Protein AF-A0A8C4UCU7-F1 (afdb_monomer_lite)

InterPro domains:
  IPR028160 Ribosome biogenesis protein Slx9-like [PF15341] (74-132)

Sequence (192 aa):
PPAVAVSLCHSHQAFSMRRGEPDWDLSSSGVFSGLKIDPDTLVKKLDLDSRSIISSRTGFILCLSSLLGLEEKPVLSKKEKMKLRKERWLQKIESVKLAKQKQKAEAKRKATPVVGDMQPLMEALPELCDLTTGGRGRKPPKRYVPFRDGLEEEVTRFHEVITNPRYRANPLMAISEHLSKRLRQEEEGKPL

Foldseek 3Di:
DDDDDDDDDDDDDDDDDDDDDDPPPPDPCPPCVPDDDDPVNVPPPPDPPPPDPPCPVCPVVVVVCVVPDDPPPPPDDPVVVVVVVVVVVVVVVVVVVVVVVVVVVVVVCVVPPDPDDCVVVVVPDDDPVCVVPDDDDDDDPPDDPPPPPCVVVVVVVVVVCVPDPVCVVPVVVVVVVVVVVVVVVVVVPDDD

Radius of gyration: 39.03 Å; chains: 1; bounding box: 65×98×106 Å

Secondary structure (DSSP, 8-state):
---------------------------SS-TTTT----GGGG-----TT---GGGGS-HHHHHHHHHTT--------HHHHHHHHHHHHHHHHHHHHHHHHHHHHHHHHHHS--TT--HHHHHTSPPHHHHHS-----PPPS----TTTTHHHHHHHHHHHHH-HHHHH-HHHHHHHHHHHHHHHHHHT---

Structure (mmCIF, N/CA/C/O backbone):
data_AF-A0A8C4UCU7-F1
#
_entry.id   AF-A0A8C4UCU7-F1
#
loop_
_atom_site.group_PDB
_atom_site.id
_atom_site.type_symbol
_atom_site.label_atom_id
_atom_site.label_alt_id
_atom_site.label_comp_id
_atom_site.label_asym_id
_atom_site.label_entity_id
_atom_site.label_seq_id
_atom_site.pdbx_PDB_ins_code
_atom_site.Cartn_x
_atom_site.Cartn_y
_atom_site.Cartn_z
_atom_site.occupancy
_atom_site.B_iso_or_equiv
_atom_site.auth_seq_id
_atom_site.auth_comp_id
_atom_site.auth_asym_id
_atom_site.auth_atom_id
_atom_site.pdbx_PDB_model_num
ATOM 1 N N . PRO A 1 1 ? -2.140 -62.921 -43.744 1.00 47.44 1 PRO A N 1
ATOM 2 C CA . PRO A 1 1 ? -1.966 -61.600 -43.089 1.00 47.44 1 PRO A CA 1
ATOM 3 C C . PRO A 1 1 ? -1.875 -60.476 -44.139 1.00 47.44 1 PRO A C 1
ATOM 5 O O . PRO A 1 1 ? -0.818 -60.296 -44.734 1.00 47.44 1 PRO A O 1
ATOM 8 N N . PRO A 1 2 ? -2.985 -59.782 -44.444 1.00 45.88 2 PRO A N 1
ATOM 9 C CA . PRO A 1 2 ? -2.978 -58.686 -45.406 1.00 45.88 2 PRO A CA 1
ATOM 10 C C . PRO A 1 2 ? -2.571 -57.359 -44.747 1.00 45.88 2 PRO A C 1
ATOM 12 O O . PRO A 1 2 ? -3.057 -57.001 -43.675 1.00 45.88 2 PRO A O 1
ATOM 15 N N . ALA A 1 3 ? -1.670 -56.640 -45.415 1.00 43.38 3 ALA A N 1
ATOM 16 C CA . ALA A 1 3 ? -1.269 -55.281 -45.085 1.00 43.38 3 ALA A CA 1
ATOM 17 C C . ALA A 1 3 ? -2.424 -54.311 -45.377 1.00 43.38 3 ALA A C 1
ATOM 19 O O . ALA A 1 3 ? -2.926 -54.255 -46.499 1.00 43.38 3 ALA A O 1
ATOM 20 N N . VAL A 1 4 ? -2.848 -53.554 -44.365 1.00 49.19 4 VAL A N 1
ATOM 21 C CA . VAL A 1 4 ? -3.899 -52.539 -44.491 1.00 49.19 4 VAL A CA 1
ATOM 22 C C . VAL A 1 4 ? -3.226 -51.192 -44.739 1.00 49.19 4 VAL A C 1
ATOM 24 O O . VAL A 1 4 ? -2.542 -50.655 -43.869 1.00 49.19 4 VAL A O 1
ATOM 27 N N . ALA A 1 5 ? -3.388 -50.669 -45.952 1.00 48.47 5 ALA A N 1
ATOM 28 C CA . ALA A 1 5 ? -2.962 -49.330 -46.332 1.00 48.47 5 ALA A CA 1
ATOM 29 C C . ALA A 1 5 ? -3.872 -48.285 -45.665 1.00 48.47 5 ALA A C 1
ATOM 31 O O . ALA A 1 5 ? -5.088 -48.307 -45.853 1.00 48.47 5 ALA A O 1
ATOM 32 N N . VAL A 1 6 ? -3.291 -47.360 -44.899 1.00 49.62 6 VAL A N 1
ATOM 33 C CA . VAL A 1 6 ? -4.013 -46.216 -44.327 1.00 49.62 6 VAL A CA 1
ATOM 34 C C . VAL A 1 6 ? -3.803 -45.011 -45.240 1.00 49.62 6 VAL A C 1
ATOM 36 O O . VAL A 1 6 ? -2.713 -44.451 -45.329 1.00 49.62 6 VAL A O 1
ATOM 39 N N . SER A 1 7 ? -4.871 -44.651 -45.948 1.00 48.91 7 SER A N 1
ATOM 40 C CA . SER A 1 7 ? -5.010 -43.432 -46.744 1.00 48.91 7 SER A CA 1
ATOM 41 C C . SER A 1 7 ? -5.096 -42.213 -45.820 1.00 48.91 7 SER A C 1
ATOM 43 O O . SER A 1 7 ? -5.992 -42.130 -44.980 1.00 48.91 7 SER A O 1
ATOM 45 N N . LEU A 1 8 ? -4.163 -41.269 -45.966 1.00 47.75 8 LEU A N 1
ATOM 46 C CA . LEU A 1 8 ? -4.124 -40.014 -45.216 1.00 47.75 8 LEU A CA 1
ATOM 47 C C . LEU A 1 8 ? -4.514 -38.849 -46.146 1.00 47.75 8 LEU A C 1
ATOM 49 O O . LEU A 1 8 ? -3.663 -38.204 -46.758 1.00 47.75 8 LEU A O 1
ATOM 53 N N . CYS A 1 9 ? -5.819 -38.592 -46.273 1.00 45.03 9 CYS A N 1
ATOM 54 C CA . CYS A 1 9 ? -6.358 -37.421 -46.970 1.00 45.03 9 CYS A CA 1
ATOM 55 C C . CYS A 1 9 ? -6.056 -36.134 -46.183 1.00 45.03 9 CYS A C 1
ATOM 57 O O . CYS A 1 9 ? -6.648 -35.887 -45.134 1.00 45.03 9 CYS A O 1
ATOM 59 N N . HIS A 1 10 ? -5.175 -35.284 -46.714 1.00 46.66 10 HIS A N 1
ATOM 60 C CA . HIS A 1 10 ? -4.989 -33.912 -46.239 1.00 46.66 10 HIS A CA 1
ATOM 61 C C . HIS A 1 10 ? -5.928 -32.973 -47.001 1.00 46.66 10 HIS A C 1
ATOM 63 O O . HIS A 1 10 ? -5.736 -32.693 -48.182 1.00 46.66 10 HIS A O 1
ATOM 69 N N . SER A 1 11 ? -6.954 -32.480 -46.310 1.00 48.09 11 SER A N 1
ATOM 70 C CA . SER A 1 11 ? -7.879 -31.470 -46.823 1.00 48.09 11 SER A CA 1
ATOM 71 C C . SER A 1 11 ? -7.225 -30.084 -46.753 1.00 48.09 11 SER A C 1
ATOM 73 O O . SER A 1 11 ? -7.199 -29.454 -45.699 1.00 48.09 11 SER A O 1
ATOM 75 N N . HIS A 1 12 ? -6.680 -29.602 -47.872 1.00 48.56 12 HIS A N 1
ATOM 76 C CA . HIS A 1 12 ? -6.249 -28.209 -48.027 1.00 48.56 12 HIS A CA 1
ATOM 77 C C . HIS A 1 12 ? -7.468 -27.325 -48.322 1.00 48.56 12 HIS A C 1
ATOM 79 O O . HIS A 1 12 ? -7.966 -27.287 -49.446 1.00 48.56 12 HIS A O 1
ATOM 85 N N . GLN A 1 13 ? -7.949 -26.592 -47.318 1.00 50.56 13 GLN A N 1
ATOM 86 C CA . GLN A 1 13 ? -8.929 -25.527 -47.522 1.00 50.56 13 GLN A CA 1
ATOM 87 C C . GLN A 1 13 ? -8.184 -24.233 -47.878 1.00 50.56 13 GLN A C 1
ATOM 89 O O . GLN A 1 13 ? -7.521 -23.625 -47.040 1.00 50.56 13 GLN A O 1
ATOM 94 N N . ALA A 1 14 ? -8.250 -23.842 -49.151 1.00 41.97 14 ALA A N 1
ATOM 95 C CA . ALA A 1 14 ? -7.665 -22.605 -49.652 1.00 41.97 14 ALA A CA 1
ATOM 96 C C . ALA A 1 14 ? -8.471 -21.394 -49.152 1.00 41.97 14 ALA A C 1
ATOM 98 O O . ALA A 1 14 ? -9.624 -21.198 -49.531 1.00 41.97 14 ALA A O 1
ATOM 99 N N . PHE A 1 15 ? -7.857 -20.572 -48.301 1.00 36.06 15 PHE A N 1
ATOM 100 C CA . PHE A 1 15 ? -8.408 -19.295 -47.853 1.00 36.06 15 PHE A CA 1
ATOM 101 C C . PHE A 1 15 ? -8.015 -18.204 -48.860 1.00 36.06 15 PHE A C 1
ATOM 103 O O . PHE A 1 15 ? -6.900 -17.685 -48.845 1.00 36.06 15 PHE A O 1
ATOM 110 N N . SER A 1 16 ? -8.914 -17.880 -49.789 1.00 42.38 16 SER A N 1
ATOM 111 C CA . SER A 1 16 ? -8.716 -16.816 -50.776 1.00 42.38 16 SER A CA 1
ATOM 112 C C . SER A 1 16 ? -8.899 -15.435 -50.132 1.00 42.38 16 SER A C 1
ATOM 114 O O . SER A 1 16 ? -10.009 -14.905 -50.066 1.00 42.38 16 SER A O 1
ATOM 116 N N . MET A 1 17 ? -7.804 -14.829 -49.673 1.00 35.22 17 MET A N 1
ATOM 117 C CA . MET A 1 17 ? -7.754 -13.410 -49.312 1.00 35.22 17 MET A CA 1
ATOM 118 C C . MET A 1 17 ? -7.677 -12.562 -50.587 1.00 35.22 17 MET A C 1
ATOM 120 O O . MET A 1 17 ? -6.630 -12.471 -51.227 1.00 35.22 17 MET A O 1
ATOM 124 N N . ARG A 1 18 ? -8.790 -11.912 -50.948 1.00 42.97 18 ARG A N 1
ATOM 125 C CA . ARG A 1 18 ? -8.769 -10.756 -51.852 1.00 42.97 18 ARG A CA 1
ATOM 126 C C . ARG A 1 18 ? -7.939 -9.654 -51.187 1.00 42.97 18 ARG A C 1
ATOM 128 O O . ARG A 1 18 ? -8.399 -9.025 -50.238 1.00 42.97 18 ARG A O 1
ATOM 135 N N . ARG A 1 19 ? -6.710 -9.446 -51.664 1.00 44.34 19 ARG A N 1
ATOM 136 C CA . ARG A 1 19 ? -5.927 -8.243 -51.365 1.00 44.34 19 ARG A CA 1
ATOM 137 C C . ARG A 1 19 ? -6.590 -7.066 -52.075 1.00 44.34 19 ARG A C 1
ATOM 139 O O . ARG A 1 19 ? -6.619 -7.041 -53.300 1.00 44.34 19 ARG A O 1
ATOM 146 N N . GLY A 1 20 ? -7.149 -6.137 -51.305 1.00 45.22 20 GLY A N 1
ATOM 147 C CA . GLY A 1 20 ? -7.454 -4.800 -51.798 1.00 45.22 20 GLY A CA 1
ATOM 148 C C . GLY A 1 20 ? -6.140 -4.077 -52.079 1.00 45.22 20 GLY A C 1
ATOM 149 O O . GLY A 1 20 ? -5.331 -3.903 -51.169 1.00 45.22 20 GLY A O 1
ATOM 150 N N . GLU A 1 21 ? -5.926 -3.748 -53.346 1.00 45.84 21 GLU A N 1
ATOM 151 C CA . GLU A 1 21 ? -4.896 -2.834 -53.845 1.00 45.84 21 GLU A CA 1
ATOM 152 C C . GLU A 1 21 ? -5.158 -1.426 -53.281 1.00 45.84 21 GLU A C 1
ATOM 154 O O . GLU A 1 21 ? -6.270 -0.915 -53.446 1.00 45.84 21 GLU A O 1
ATOM 159 N N . PRO A 1 22 ? -4.197 -0.792 -52.590 1.00 52.84 22 PRO A N 1
ATOM 160 C CA . PRO A 1 22 ? -4.245 0.634 -52.333 1.00 52.84 22 PRO A CA 1
ATOM 161 C C . PRO A 1 22 ? -3.776 1.350 -53.599 1.00 52.84 22 PRO A C 1
ATOM 163 O O . PRO A 1 22 ? -2.586 1.337 -53.901 1.00 52.84 22 PRO A O 1
ATOM 166 N N . ASP A 1 23 ? -4.706 1.979 -54.312 1.00 45.97 23 ASP A N 1
ATOM 167 C CA . ASP A 1 23 ? -4.376 2.935 -55.365 1.00 45.97 23 ASP A CA 1
ATOM 168 C C . ASP A 1 23 ? -3.541 4.074 -54.752 1.00 45.97 23 ASP A C 1
ATOM 170 O O . ASP A 1 23 ? -4.008 4.837 -53.900 1.00 45.97 23 ASP A O 1
ATOM 174 N N . TRP A 1 24 ? -2.262 4.109 -55.120 1.00 60.44 24 TRP A N 1
ATOM 175 C CA . TRP A 1 24 ? -1.311 5.155 -54.773 1.00 60.44 24 TRP A CA 1
ATOM 176 C C . TRP A 1 24 ? -1.042 6.061 -55.971 1.00 60.44 24 TRP A C 1
ATOM 178 O O . TRP A 1 24 ? 0.044 6.628 -56.028 1.00 60.44 24 TRP A O 1
ATOM 188 N N . ASP A 1 25 ? -2.008 6.301 -56.866 1.00 55.50 25 ASP A N 1
ATOM 189 C CA . ASP A 1 25 ? -1.949 7.408 -57.837 1.00 55.50 25 ASP A CA 1
ATOM 190 C C . ASP A 1 25 ? -2.053 8.787 -57.134 1.00 55.50 25 ASP A C 1
ATOM 192 O O . ASP A 1 25 ? -2.840 9.677 -57.453 1.00 55.50 25 ASP A O 1
ATOM 196 N N . LEU A 1 26 ? -1.182 8.998 -56.147 1.00 52.38 26 LEU A N 1
ATOM 197 C CA . LEU A 1 26 ? -0.622 10.275 -55.761 1.00 52.38 26 LEU A CA 1
ATOM 198 C C . LEU A 1 26 ? 0.178 10.787 -56.958 1.00 52.38 26 LEU A C 1
ATOM 200 O O . LEU A 1 26 ? 1.355 10.469 -57.103 1.00 52.38 26 LEU A O 1
ATOM 204 N N . SER A 1 27 ? -0.492 11.575 -57.798 1.00 54.91 27 SER A N 1
ATOM 205 C CA . SER A 1 27 ? 0.073 12.633 -58.640 1.00 54.91 27 SER A CA 1
ATOM 206 C C . SER A 1 27 ? 1.531 12.403 -59.056 1.00 54.91 27 SER A C 1
ATOM 208 O O . SER A 1 27 ? 2.463 12.785 -58.348 1.00 54.91 27 SER A O 1
ATOM 210 N N . SER A 1 28 ? 1.732 11.832 -60.245 1.00 62.62 28 SER A N 1
ATOM 211 C CA . SER A 1 28 ? 3.045 11.487 -60.816 1.00 62.62 28 SER A CA 1
ATOM 212 C C . SER A 1 28 ? 4.020 12.664 -61.011 1.00 62.62 28 SER A C 1
ATOM 214 O O . SER A 1 28 ? 5.176 12.457 -61.378 1.00 62.62 28 SER A O 1
ATOM 216 N N . SER A 1 29 ? 3.619 13.903 -60.715 1.00 64.12 29 SER A N 1
ATOM 217 C CA . SER A 1 29 ? 4.554 15.001 -60.481 1.00 64.12 29 SER A CA 1
ATOM 218 C C . SER A 1 29 ? 5.050 14.938 -59.035 1.00 64.12 29 SER A C 1
ATOM 220 O O . SER A 1 29 ? 4.388 15.427 -58.116 1.00 64.12 29 SER A O 1
ATOM 222 N N . GLY A 1 30 ? 6.212 14.311 -58.831 1.00 68.31 30 GLY A N 1
ATOM 223 C CA . GLY A 1 30 ? 6.835 14.195 -57.514 1.00 68.31 30 GLY A CA 1
ATOM 224 C C . GLY A 1 30 ? 6.850 15.540 -56.782 1.00 68.31 30 GLY A C 1
ATOM 225 O O . GLY A 1 30 ? 7.260 16.547 -57.344 1.00 68.31 30 GLY A O 1
ATOM 226 N N . VAL A 1 31 ? 6.424 15.545 -55.517 1.00 79.00 31 VAL A N 1
ATOM 227 C CA . VAL A 1 31 ? 6.206 16.737 -54.663 1.00 79.00 31 VAL A CA 1
ATOM 228 C C . VAL A 1 31 ? 7.392 17.722 -54.642 1.00 79.00 31 VAL A C 1
ATOM 230 O O . VAL A 1 31 ? 7.224 18.901 -54.344 1.00 79.00 31 VAL A O 1
ATOM 233 N N . PHE A 1 32 ? 8.592 17.259 -54.999 1.00 71.56 32 PHE A N 1
ATOM 234 C CA . PHE A 1 32 ? 9.828 18.040 -55.011 1.00 71.56 32 PHE A CA 1
ATOM 235 C C . PHE A 1 32 ? 10.369 18.370 -56.411 1.00 71.56 32 PHE A C 1
ATOM 237 O O . PHE A 1 32 ? 11.443 18.955 -56.512 1.00 71.56 32 PHE A O 1
ATOM 244 N N . SER A 1 33 ? 9.662 18.040 -57.497 1.00 72.62 33 SER A N 1
ATOM 245 C CA . SER A 1 33 ? 10.167 18.189 -58.874 1.00 72.62 33 SER A CA 1
ATOM 246 C C . SER A 1 33 ? 10.427 19.642 -59.296 1.00 72.62 33 SER A C 1
ATOM 248 O O . SER A 1 33 ? 11.120 19.875 -60.282 1.00 72.62 33 SER A O 1
ATOM 250 N N . GLY A 1 34 ? 9.896 20.620 -58.554 1.00 73.25 34 GLY A N 1
ATOM 251 C CA . GLY A 1 34 ? 10.155 22.050 -58.749 1.00 73.25 34 GLY A CA 1
ATOM 252 C C . GLY A 1 34 ? 11.210 22.652 -57.814 1.00 73.25 34 GLY A C 1
ATOM 253 O O . GLY A 1 34 ? 11.560 23.820 -57.979 1.00 73.25 34 GLY A O 1
ATOM 254 N N . LEU A 1 35 ? 11.723 21.901 -56.833 1.00 81.12 35 LEU A N 1
ATOM 255 C CA . LEU A 1 35 ? 12.701 22.426 -55.882 1.00 81.12 35 LEU A CA 1
ATOM 256 C C . LEU A 1 35 ? 14.123 22.242 -56.419 1.00 81.12 35 LEU A C 1
ATOM 258 O O . LEU A 1 35 ? 14.705 21.163 -56.340 1.00 81.12 35 LEU A O 1
ATOM 262 N N . LYS A 1 36 ? 14.708 23.332 -56.923 1.00 82.75 36 LYS A N 1
ATOM 263 C CA . LYS A 1 36 ? 16.151 23.426 -57.165 1.00 82.75 36 LYS A CA 1
ATOM 264 C C . LYS A 1 36 ? 16.849 23.707 -55.838 1.00 82.75 36 LYS A C 1
ATOM 266 O O . LYS A 1 36 ? 16.802 24.827 -55.340 1.00 82.75 36 LYS A O 1
ATOM 271 N N . ILE A 1 37 ? 17.432 22.670 -55.247 1.00 80.69 37 ILE A N 1
ATOM 272 C CA . ILE A 1 37 ? 18.238 22.788 -54.032 1.00 80.69 37 ILE A CA 1
ATOM 273 C C . ILE A 1 37 ? 19.702 22.795 -54.459 1.00 80.69 37 ILE A C 1
ATOM 275 O O . ILE A 1 37 ? 20.195 21.794 -54.979 1.00 80.69 37 ILE A O 1
ATOM 279 N N . ASP A 1 38 ? 20.386 23.917 -54.246 1.00 82.81 38 ASP A N 1
ATOM 280 C CA . ASP A 1 38 ? 21.803 24.036 -54.576 1.00 82.81 38 ASP A CA 1
ATOM 281 C C . ASP A 1 38 ? 22.650 23.197 -53.605 1.00 82.81 38 ASP A C 1
ATOM 283 O O . ASP A 1 38 ? 22.456 23.288 -52.383 1.00 82.81 38 ASP A O 1
ATOM 287 N N . PRO A 1 39 ? 23.609 22.395 -54.104 1.00 79.88 39 PRO A N 1
ATOM 288 C CA . PRO A 1 39 ? 24.367 21.452 -53.283 1.00 79.88 39 PRO A CA 1
ATOM 289 C C . PRO A 1 39 ? 25.185 22.136 -52.180 1.00 79.88 39 PRO A C 1
ATOM 291 O O . PRO A 1 39 ? 25.362 21.569 -51.102 1.00 79.88 39 PRO A O 1
ATOM 294 N N . ASP A 1 40 ? 25.599 23.384 -52.398 1.00 77.00 40 ASP A N 1
ATOM 295 C CA . ASP A 1 40 ? 26.371 24.166 -51.431 1.00 77.00 40 ASP A CA 1
ATOM 296 C C . ASP A 1 40 ? 25.528 24.602 -50.219 1.00 77.00 40 ASP A C 1
ATOM 298 O O . ASP A 1 40 ? 26.051 24.762 -49.116 1.00 77.00 40 ASP A O 1
ATOM 302 N N . THR A 1 41 ? 24.202 24.712 -50.377 1.00 72.69 41 THR A N 1
ATOM 303 C CA . THR A 1 41 ? 23.273 25.064 -49.283 1.00 72.69 41 THR A CA 1
ATOM 304 C C . THR A 1 41 ? 22.949 23.884 -48.363 1.00 72.69 41 THR A C 1
ATOM 306 O O . THR A 1 41 ? 22.491 24.077 -47.234 1.00 72.69 41 THR A O 1
ATOM 309 N N . LEU A 1 42 ? 23.227 22.653 -48.810 1.00 75.31 42 LEU A N 1
ATOM 310 C CA . LEU A 1 42 ? 23.039 21.430 -48.022 1.00 75.31 42 LEU A CA 1
ATOM 311 C C . LEU A 1 42 ? 24.139 21.239 -46.973 1.00 75.31 42 LEU A C 1
ATOM 313 O O . LEU A 1 42 ? 23.953 20.497 -46.004 1.00 75.31 42 LEU A O 1
ATOM 317 N N . VAL A 1 43 ? 25.281 21.913 -47.131 1.00 78.75 43 VAL A N 1
ATOM 318 C CA . VAL A 1 43 ? 26.408 21.814 -46.201 1.00 78.75 43 VAL A CA 1
ATOM 319 C C . VAL A 1 43 ? 26.172 22.738 -45.007 1.00 78.75 43 VAL A C 1
ATOM 321 O O . VAL A 1 43 ? 26.809 23.773 -44.825 1.00 78.75 43 VAL A O 1
ATOM 324 N N . LYS A 1 44 ? 25.240 22.343 -44.138 1.00 73.88 44 LYS A N 1
ATOM 325 C CA . LYS A 1 44 ? 25.038 22.997 -42.846 1.00 73.88 44 LYS A CA 1
ATOM 326 C C . LYS A 1 44 ? 26.067 22.464 -41.852 1.00 73.88 44 LYS A C 1
ATOM 328 O O . LYS A 1 44 ? 25.862 21.419 -41.234 1.00 73.88 44 LYS A O 1
ATOM 333 N N . LYS A 1 45 ? 27.189 23.176 -41.696 1.00 73.06 45 LYS A N 1
ATOM 334 C CA . LYS A 1 45 ? 28.111 22.937 -40.577 1.00 73.06 45 LYS A CA 1
ATOM 335 C C . LYS A 1 45 ? 27.380 23.315 -39.289 1.00 73.06 45 LYS A C 1
ATOM 337 O O . LYS A 1 45 ? 27.147 24.487 -39.015 1.00 73.06 45 LYS A O 1
ATOM 342 N N . LEU A 1 46 ? 26.927 22.307 -38.551 1.00 61.75 46 LEU A N 1
ATOM 343 C CA . 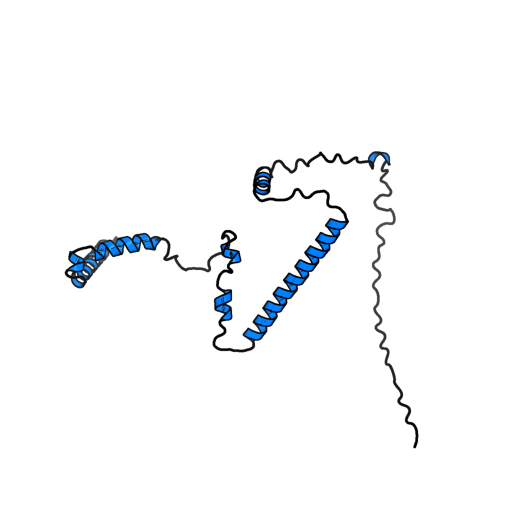LEU A 1 46 ? 26.383 22.488 -37.212 1.00 61.75 46 LEU A CA 1
ATOM 344 C C . LEU A 1 46 ? 27.547 22.826 -36.283 1.00 61.75 46 LEU A C 1
ATOM 346 O O . LEU A 1 46 ? 28.298 21.931 -35.898 1.00 61.75 46 LEU A O 1
ATOM 350 N N . ASP A 1 47 ? 27.692 24.102 -35.935 1.00 62.50 47 ASP A N 1
ATOM 351 C CA . ASP A 1 47 ? 28.544 24.475 -34.813 1.00 62.50 47 ASP A CA 1
ATOM 352 C C . ASP A 1 47 ? 27.940 23.893 -33.538 1.00 62.50 47 ASP A C 1
ATOM 354 O O . ASP A 1 47 ? 26.801 24.188 -33.160 1.00 62.50 47 ASP A O 1
ATOM 358 N N . LEU A 1 48 ? 28.729 23.038 -32.888 1.00 58.72 48 LEU A N 1
ATOM 359 C CA . LEU A 1 48 ? 28.384 22.311 -31.666 1.00 58.72 48 LEU A CA 1
ATOM 360 C C . LEU A 1 48 ? 28.026 23.234 -30.488 1.00 58.72 48 LEU A C 1
ATOM 362 O O . LEU A 1 48 ? 27.509 22.740 -29.489 1.00 58.72 48 LEU A O 1
ATOM 366 N N . ASP A 1 49 ? 28.249 24.546 -30.612 1.00 51.09 49 ASP A N 1
ATOM 367 C CA . ASP A 1 49 ? 28.091 25.512 -29.524 1.00 51.09 49 ASP A CA 1
ATOM 368 C C . ASP A 1 49 ? 26.944 26.521 -29.706 1.00 51.09 49 ASP A C 1
ATOM 370 O O . ASP A 1 49 ? 26.705 27.373 -28.853 1.00 51.09 49 ASP A O 1
ATOM 374 N N . SER A 1 50 ? 26.127 26.385 -30.757 1.00 56.09 50 SER A N 1
ATOM 375 C CA . SER A 1 50 ? 24.832 27.083 -30.813 1.00 56.09 50 SER A CA 1
ATOM 376 C C . SER A 1 50 ? 23.814 26.370 -29.917 1.00 56.09 50 SER A C 1
ATOM 378 O O . SER A 1 50 ? 22.821 25.802 -30.379 1.00 56.09 50 SER A O 1
ATOM 380 N N . ARG A 1 51 ? 24.084 26.368 -28.606 1.00 54.44 51 ARG A N 1
ATOM 381 C CA . ARG A 1 51 ? 23.132 25.990 -27.560 1.00 54.44 51 ARG A CA 1
ATOM 382 C C . ARG A 1 51 ? 21.851 26.780 -27.791 1.00 54.44 51 ARG A C 1
ATOM 384 O O . ARG A 1 51 ? 21.813 28.000 -27.667 1.00 54.44 51 ARG A O 1
ATOM 391 N N . SER A 1 52 ? 20.807 26.061 -28.184 1.00 52.47 52 SER A N 1
ATOM 392 C CA . SER A 1 52 ? 19.514 26.620 -28.544 1.00 52.47 52 SER A CA 1
ATOM 393 C C . SER A 1 52 ? 19.027 27.632 -27.503 1.00 52.47 52 SER A C 1
ATOM 395 O O . SER A 1 52 ? 18.974 27.326 -26.309 1.00 52.47 52 SER A O 1
ATOM 397 N N . ILE A 1 53 ? 18.555 28.780 -27.984 1.00 53.28 53 ILE A N 1
ATOM 398 C CA . ILE A 1 53 ? 17.903 29.888 -27.258 1.00 53.28 53 ILE A CA 1
ATOM 399 C C . ILE A 1 53 ? 16.600 29.452 -26.528 1.00 53.28 53 ILE A C 1
ATOM 401 O O . ILE A 1 53 ? 15.858 30.254 -25.980 1.00 53.28 53 ILE A O 1
ATOM 405 N N . ILE A 1 54 ? 16.330 28.149 -26.426 1.00 46.19 54 ILE A N 1
ATOM 406 C CA . ILE A 1 54 ? 15.250 27.566 -25.618 1.00 46.19 54 ILE A CA 1
ATOM 407 C C . ILE A 1 54 ? 15.611 27.589 -24.108 1.00 46.19 54 ILE A C 1
ATOM 409 O O . ILE A 1 54 ? 14.757 27.357 -23.256 1.00 46.19 54 ILE A O 1
ATOM 413 N N . SER A 1 55 ? 16.860 27.923 -23.746 1.00 51.56 55 SER A N 1
ATOM 414 C CA . SER A 1 55 ? 17.381 27.857 -22.367 1.00 51.56 55 SER A CA 1
ATOM 415 C C . SER A 1 55 ? 16.992 29.014 -21.428 1.00 51.56 55 SER A C 1
ATOM 417 O O . SER A 1 55 ? 17.297 28.948 -20.236 1.00 51.56 55 SER A O 1
ATOM 419 N N . SER A 1 56 ? 16.329 30.074 -21.892 1.00 49.16 56 SER A N 1
ATOM 420 C CA . SER A 1 56 ? 16.023 31.236 -21.036 1.00 49.16 56 SER A CA 1
ATOM 421 C C . SER A 1 56 ? 14.810 31.036 -20.117 1.00 49.16 56 SER A C 1
ATOM 423 O O . SER A 1 56 ? 14.698 31.724 -19.107 1.00 49.16 56 SER A O 1
ATOM 425 N N . ARG A 1 57 ? 13.940 30.046 -20.379 1.00 49.22 57 ARG A N 1
ATOM 426 C CA . ARG A 1 57 ? 12.814 29.693 -19.483 1.00 49.22 57 ARG A CA 1
ATOM 427 C C . ARG A 1 57 ? 13.111 28.508 -18.547 1.00 49.22 57 ARG A C 1
ATOM 429 O O . ARG A 1 57 ? 12.305 28.183 -17.682 1.00 49.22 57 ARG A O 1
ATOM 436 N N . THR A 1 58 ? 14.282 27.888 -18.685 1.00 51.06 58 THR A N 1
ATOM 437 C CA . THR A 1 58 ? 14.740 26.706 -17.927 1.00 51.06 58 THR A CA 1
ATOM 438 C C . THR A 1 58 ? 15.954 26.980 -17.038 1.00 51.06 58 THR A C 1
ATOM 440 O O . THR A 1 58 ? 16.484 26.046 -16.443 1.00 51.06 58 THR A O 1
ATOM 443 N N . GLY A 1 59 ? 16.366 28.241 -16.863 1.00 50.34 59 GLY A N 1
ATOM 444 C CA . GLY A 1 59 ? 17.460 28.601 -15.946 1.00 50.34 59 GLY A CA 1
ATOM 445 C C . GLY A 1 59 ? 17.230 28.126 -14.503 1.00 50.34 59 GLY A C 1
ATOM 446 O O . GLY A 1 59 ? 18.164 27.693 -13.837 1.00 50.34 59 GLY A O 1
ATOM 447 N N . PHE A 1 60 ? 15.973 28.089 -14.048 1.00 50.91 60 PHE A N 1
ATOM 448 C CA . PHE A 1 60 ? 15.622 27.580 -12.716 1.00 50.91 60 PHE A CA 1
ATOM 449 C C . PHE A 1 60 ? 15.682 26.042 -12.612 1.00 50.91 60 PHE A C 1
ATOM 451 O O . PHE A 1 60 ? 15.941 25.499 -11.543 1.00 50.91 60 PHE A O 1
ATOM 458 N N . ILE A 1 61 ? 15.494 25.322 -13.724 1.00 54.06 61 ILE A N 1
ATOM 459 C CA . ILE A 1 61 ? 15.543 23.849 -13.753 1.00 54.06 61 ILE A CA 1
ATOM 460 C C . ILE A 1 61 ? 16.991 23.347 -13.877 1.00 54.06 61 ILE A C 1
ATOM 462 O O . ILE A 1 61 ? 17.322 22.303 -13.321 1.00 54.06 61 ILE A O 1
ATOM 466 N N . LEU A 1 62 ? 17.874 24.116 -14.526 1.00 51.84 62 LEU A N 1
ATOM 467 C CA . LEU A 1 62 ? 19.291 23.767 -14.679 1.00 51.84 62 LEU A CA 1
ATOM 468 C C . LEU A 1 62 ? 20.072 23.763 -13.350 1.00 51.84 62 LEU A C 1
ATOM 470 O O . LEU A 1 62 ? 20.994 22.964 -13.189 1.00 51.84 62 LEU A O 1
ATOM 474 N N . CYS A 1 63 ? 19.678 24.580 -12.367 1.00 52.44 63 CYS A N 1
ATOM 475 C CA . CYS A 1 63 ? 20.317 24.571 -11.045 1.00 52.44 63 CYS A CA 1
ATOM 476 C C . CYS A 1 63 ? 19.984 23.289 -10.251 1.00 52.44 63 CYS A C 1
ATOM 478 O O . CYS A 1 63 ? 20.856 22.699 -9.614 1.00 52.44 63 CYS A O 1
ATOM 480 N N . LEU A 1 64 ? 18.749 22.779 -10.367 1.00 48.78 64 LEU A N 1
ATOM 481 C CA . LEU A 1 64 ? 18.331 21.555 -9.671 1.00 48.78 64 LEU A CA 1
ATOM 482 C C . LEU A 1 64 ? 18.997 20.288 -10.234 1.00 48.78 64 LEU A C 1
ATOM 484 O O . LEU A 1 64 ? 19.263 19.354 -9.483 1.00 48.78 64 LEU A O 1
ATOM 488 N N . SER A 1 65 ? 19.309 20.256 -11.534 1.00 54.31 65 SER A N 1
ATOM 489 C CA . SER A 1 65 ? 20.048 19.139 -12.139 1.00 54.31 65 SER A CA 1
ATOM 490 C C . SER A 1 65 ? 21.517 19.078 -11.713 1.00 54.31 65 SER A C 1
ATOM 492 O O . SER A 1 65 ? 22.082 17.987 -11.666 1.00 54.31 65 SER A O 1
ATOM 494 N N . SER A 1 66 ? 22.123 20.218 -11.359 1.00 50.38 66 SER A N 1
ATOM 495 C CA . SER A 1 66 ? 23.521 20.266 -10.913 1.00 50.38 66 SER A CA 1
ATOM 496 C C . SER A 1 66 ? 23.711 19.740 -9.486 1.00 50.38 66 SER A C 1
ATOM 498 O O . SER A 1 66 ? 24.779 19.220 -9.178 1.00 50.38 66 SER A O 1
ATOM 500 N N . LEU A 1 67 ? 22.696 19.839 -8.617 1.00 52.91 67 LEU A N 1
ATOM 501 C CA . LEU A 1 67 ? 22.773 19.365 -7.225 1.00 52.91 67 LEU A CA 1
ATOM 502 C C . LEU A 1 67 ? 22.542 17.848 -7.067 1.00 52.91 67 LEU A C 1
ATOM 504 O O . LEU A 1 67 ? 22.854 17.294 -6.018 1.00 52.91 67 LEU A O 1
ATOM 508 N N . LEU A 1 68 ? 21.991 17.176 -8.085 1.00 55.41 68 LEU A N 1
ATOM 509 C CA . LEU A 1 68 ? 21.532 15.777 -8.023 1.00 55.41 68 LEU A CA 1
ATOM 510 C C . LEU A 1 68 ? 22.250 14.836 -9.010 1.00 55.41 68 LEU A C 1
ATOM 512 O O . LEU A 1 68 ? 21.720 13.784 -9.357 1.00 55.41 68 LEU A O 1
ATOM 516 N N . GLY A 1 69 ? 23.467 15.187 -9.443 1.00 50.09 69 GLY A N 1
ATOM 517 C CA . GLY A 1 69 ? 24.358 14.256 -10.147 1.00 50.09 69 GLY A CA 1
ATOM 518 C C . GLY A 1 69 ? 23.813 13.750 -11.485 1.00 50.09 69 GLY A C 1
ATOM 519 O O . GLY A 1 69 ? 23.849 12.551 -11.760 1.00 50.09 69 GLY A O 1
ATOM 520 N N . LEU A 1 70 ? 23.290 14.646 -12.324 1.00 42.25 70 LEU A N 1
ATOM 521 C CA . LEU A 1 70 ? 22.840 14.282 -13.662 1.00 42.25 70 LEU A CA 1
ATOM 522 C C . LEU A 1 70 ? 23.975 14.499 -14.663 1.00 42.25 70 LEU A C 1
ATOM 524 O O . LEU A 1 70 ? 24.093 15.574 -15.243 1.00 42.25 70 LEU A O 1
ATOM 528 N N . GLU A 1 71 ? 24.786 13.450 -14.822 1.00 43.91 71 GLU A N 1
ATOM 529 C CA . GLU A 1 71 ? 25.703 13.223 -15.945 1.00 43.91 71 GLU A CA 1
ATOM 530 C C . GLU A 1 71 ? 25.237 13.973 -17.198 1.00 43.91 71 GLU A C 1
ATOM 532 O O . GLU A 1 71 ? 24.153 13.709 -17.745 1.00 43.91 71 GLU A O 1
ATOM 537 N N . GLU A 1 72 ? 26.066 14.924 -17.628 1.00 48.69 72 GLU A N 1
ATOM 538 C CA . GLU A 1 72 ? 25.974 15.547 -18.937 1.00 48.69 72 GLU A CA 1
ATOM 539 C C . GLU A 1 72 ? 25.880 14.412 -19.943 1.00 48.69 72 GLU A C 1
ATOM 541 O O . GLU A 1 72 ? 26.857 13.702 -20.128 1.00 48.69 72 GLU A O 1
ATOM 546 N N . LYS A 1 73 ? 24.712 14.168 -20.553 1.00 51.56 73 LYS A N 1
ATOM 547 C CA . LYS A 1 73 ? 24.601 13.097 -21.549 1.00 51.56 73 LYS A CA 1
ATOM 548 C C . LYS A 1 73 ? 25.558 13.456 -22.685 1.00 51.56 73 LYS A C 1
ATOM 550 O O . LYS A 1 73 ? 25.198 14.320 -23.493 1.00 51.56 73 LYS A O 1
ATOM 555 N N . PRO A 1 74 ? 26.731 12.801 -22.783 1.00 59.72 74 PRO A N 1
ATOM 556 C CA . PRO A 1 74 ? 27.653 13.082 -23.858 1.00 59.72 74 PRO A CA 1
ATOM 557 C C . PRO A 1 74 ? 26.982 12.623 -25.151 1.00 59.72 74 PRO A C 1
ATOM 559 O O . PRO A 1 74 ? 25.977 11.899 -25.136 1.00 59.72 74 PRO A O 1
ATOM 562 N N . VAL A 1 75 ? 27.520 13.012 -26.302 1.00 67.50 75 VAL A N 1
ATOM 563 C CA . VAL A 1 75 ? 27.132 12.419 -27.585 1.00 67.50 75 VAL A CA 1
ATOM 564 C C . VAL A 1 75 ? 27.464 10.921 -27.528 1.00 67.50 75 VAL A C 1
ATOM 566 O O . VAL A 1 75 ? 28.555 10.491 -27.880 1.00 67.50 75 VAL A O 1
ATOM 569 N N . LEU A 1 76 ? 26.518 10.124 -27.019 1.00 69.50 76 LEU A N 1
ATOM 570 C CA . LEU A 1 76 ? 26.736 8.718 -26.701 1.00 69.50 76 LEU A CA 1
ATOM 571 C C . LEU A 1 76 ? 27.091 7.963 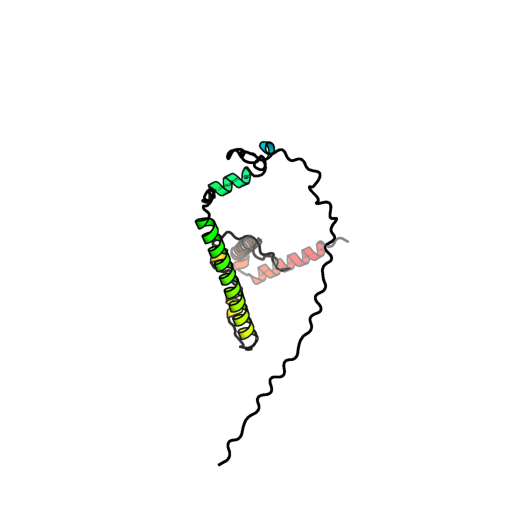-27.975 1.00 69.50 76 LEU A C 1
ATOM 573 O O . LEU A 1 76 ? 26.411 8.092 -29.008 1.00 69.50 76 LEU A O 1
ATOM 577 N N . SER A 1 77 ? 28.117 7.129 -27.872 1.00 82.62 77 SER A N 1
ATOM 578 C CA . SER A 1 77 ? 28.550 6.266 -28.957 1.00 82.62 77 SER A CA 1
ATOM 579 C C . SER A 1 77 ? 27.414 5.317 -29.368 1.00 82.62 77 SER A C 1
ATOM 581 O O . SER A 1 77 ? 26.531 4.954 -28.580 1.00 82.62 77 SER A O 1
ATOM 583 N N . LYS A 1 78 ? 27.407 4.865 -30.629 1.00 93.12 78 LYS A N 1
ATOM 584 C CA . LYS A 1 78 ? 26.396 3.915 -31.145 1.00 93.12 78 LYS A CA 1
ATOM 585 C C . LYS A 1 78 ? 26.279 2.660 -30.264 1.00 93.12 78 LYS A C 1
ATOM 587 O O . LYS A 1 78 ? 25.181 2.127 -30.096 1.00 93.12 78 LYS A O 1
ATOM 592 N N . LYS A 1 79 ? 27.396 2.222 -29.668 1.00 93.81 79 LYS A N 1
ATOM 593 C CA . LYS A 1 79 ? 27.478 1.082 -28.745 1.00 93.81 79 LYS A CA 1
ATOM 594 C C . LYS A 1 79 ? 26.700 1.342 -27.453 1.00 93.81 79 LYS A C 1
ATOM 596 O O . LYS A 1 79 ? 25.897 0.501 -27.055 1.00 93.81 79 LYS A O 1
ATOM 601 N N . GLU A 1 80 ? 26.866 2.509 -26.840 1.00 91.88 80 GLU A N 1
ATOM 602 C CA . GLU A 1 80 ? 26.127 2.905 -25.631 1.00 91.88 80 GLU A CA 1
ATOM 603 C C . GLU A 1 80 ? 24.643 3.113 -25.920 1.00 91.88 80 GLU A C 1
ATOM 605 O O . GLU A 1 80 ? 23.793 2.607 -25.191 1.00 91.88 80 GLU A O 1
ATOM 610 N N . LYS A 1 81 ? 24.301 3.751 -27.046 1.00 93.25 81 LYS A N 1
ATOM 611 C CA . LYS A 1 81 ? 22.901 3.909 -27.471 1.00 93.25 81 LYS A CA 1
ATOM 612 C C . LYS A 1 81 ? 22.209 2.561 -27.672 1.00 93.25 81 LYS A C 1
ATOM 614 O O . LYS A 1 81 ? 21.045 2.414 -27.300 1.00 93.25 81 LYS A O 1
ATOM 619 N N . MET A 1 82 ? 22.908 1.574 -28.233 1.00 94.00 82 MET A N 1
ATOM 620 C CA . MET A 1 82 ? 22.389 0.215 -28.387 1.00 94.00 82 MET A CA 1
ATOM 621 C C . MET A 1 82 ? 22.188 -0.474 -27.033 1.00 94.00 82 MET A C 1
ATOM 623 O O . MET A 1 82 ? 21.127 -1.050 -26.802 1.00 94.00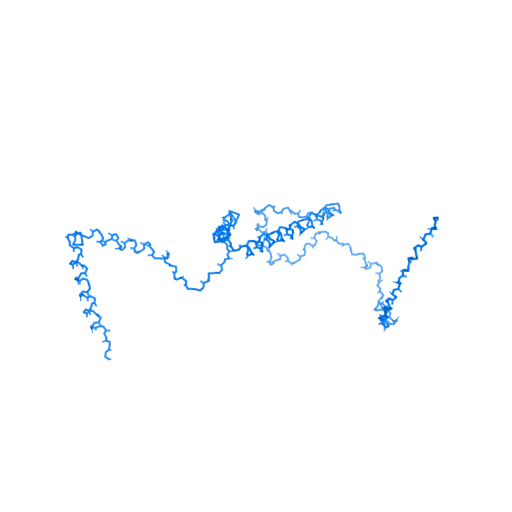 82 MET A O 1
ATOM 627 N N . LYS A 1 83 ? 23.170 -0.384 -26.126 1.00 95.25 83 LYS A N 1
ATOM 628 C CA . LYS A 1 83 ? 23.047 -0.923 -24.762 1.00 95.25 83 LYS A CA 1
ATOM 629 C C . LYS A 1 83 ? 21.845 -0.326 -24.038 1.00 95.25 83 LYS A C 1
ATOM 631 O O . LYS A 1 83 ? 21.008 -1.070 -23.551 1.00 95.25 83 LYS A O 1
ATOM 636 N N . LEU A 1 84 ? 21.684 0.995 -24.088 1.00 94.44 84 LEU A N 1
ATOM 637 C CA . LEU A 1 84 ? 20.547 1.688 -23.483 1.00 94.44 84 LEU A CA 1
ATOM 638 C C . LEU A 1 84 ? 19.194 1.274 -24.073 1.00 94.44 84 LEU A C 1
ATOM 640 O O . LEU A 1 84 ? 18.191 1.264 -23.367 1.00 94.44 84 LEU A O 1
ATOM 644 N N . ARG A 1 85 ? 19.128 0.949 -25.369 1.00 96.00 85 ARG A N 1
ATOM 645 C CA . ARG A 1 85 ? 17.896 0.415 -25.974 1.00 96.00 85 ARG A CA 1
ATOM 646 C C . ARG A 1 85 ? 17.570 -0.974 -25.434 1.00 96.00 85 ARG A C 1
ATOM 648 O O . ARG A 1 85 ? 16.415 -1.211 -25.100 1.00 96.00 85 ARG A O 1
ATOM 655 N N . LYS A 1 86 ? 18.571 -1.856 -25.339 1.00 97.62 86 LYS A N 1
ATOM 656 C CA . LYS A 1 86 ? 18.409 -3.200 -24.766 1.00 97.62 86 LYS A CA 1
ATOM 657 C C . LYS A 1 86 ? 17.984 -3.120 -23.304 1.00 97.62 86 LYS A C 1
ATOM 659 O O . LYS A 1 86 ? 17.000 -3.745 -22.944 1.00 97.62 86 LYS A O 1
ATOM 664 N N . GLU A 1 87 ? 18.653 -2.280 -22.523 1.00 96.19 87 GLU A N 1
ATOM 665 C CA . GLU A 1 87 ? 18.356 -2.062 -21.107 1.00 96.19 87 GLU A CA 1
ATOM 666 C C . GLU A 1 87 ? 16.916 -1.582 -20.902 1.00 96.19 87 GLU A C 1
ATOM 668 O O . GLU A 1 87 ? 16.128 -2.227 -20.220 1.00 96.19 87 GLU A O 1
ATOM 673 N N . ARG A 1 88 ? 16.507 -0.515 -21.601 1.00 96.69 88 ARG A N 1
ATOM 674 C CA . ARG A 1 88 ? 15.123 -0.018 -21.527 1.00 96.69 88 ARG A CA 1
ATOM 675 C C . ARG A 1 88 ? 14.093 -1.056 -21.967 1.00 96.69 88 ARG A C 1
ATOM 677 O O . ARG A 1 88 ? 12.976 -1.075 -21.455 1.00 96.69 88 ARG A O 1
ATOM 684 N N . TRP A 1 89 ? 14.433 -1.899 -22.939 1.00 97.38 89 TRP A N 1
ATOM 685 C CA . TRP A 1 89 ? 13.543 -2.967 -23.377 1.00 97.38 89 TRP A CA 1
ATOM 686 C C . TRP A 1 89 ? 13.426 -4.081 -22.329 1.00 97.38 89 TRP A C 1
ATOM 688 O O . TRP A 1 89 ? 12.308 -4.514 -22.054 1.00 97.38 89 TRP A O 1
ATOM 698 N N . LEU A 1 90 ? 14.532 -4.483 -21.697 1.00 97.94 90 LEU A N 1
ATOM 699 C CA . LEU A 1 90 ? 14.538 -5.446 -20.593 1.00 97.94 90 LEU A CA 1
ATOM 700 C C . LEU A 1 90 ? 13.733 -4.929 -19.398 1.00 97.94 90 LEU A C 1
ATOM 702 O O . LEU A 1 90 ? 12.822 -5.620 -18.951 1.00 97.94 90 LEU A O 1
ATOM 706 N N . GLN A 1 91 ? 13.943 -3.675 -18.990 1.00 96.62 91 GLN A N 1
ATOM 707 C CA . GLN A 1 91 ? 13.149 -3.023 -17.941 1.00 96.62 91 GLN A CA 1
ATOM 708 C C . GLN A 1 91 ? 11.645 -3.038 -18.262 1.00 96.62 91 GLN A C 1
ATOM 710 O O . GLN A 1 91 ? 10.799 -3.321 -17.406 1.00 96.62 91 GLN A O 1
ATOM 715 N N . LYS A 1 92 ? 11.277 -2.790 -19.526 1.00 97.50 92 LYS A N 1
ATOM 716 C CA . LYS A 1 92 ? 9.880 -2.872 -19.977 1.00 97.50 92 LYS A CA 1
ATOM 717 C C . LYS A 1 92 ? 9.330 -4.304 -19.923 1.00 97.50 92 LYS A C 1
ATOM 719 O O . LYS A 1 92 ? 8.165 -4.498 -19.593 1.00 97.50 92 LYS A O 1
ATOM 724 N N . ILE A 1 93 ? 10.139 -5.313 -20.237 1.00 97.44 93 ILE A N 1
ATOM 725 C CA . ILE A 1 93 ? 9.740 -6.722 -20.114 1.00 97.44 93 ILE A CA 1
ATOM 726 C C . ILE A 1 93 ? 9.529 -7.098 -18.644 1.00 97.44 93 ILE A C 1
ATOM 728 O O . ILE A 1 93 ? 8.523 -7.725 -18.315 1.00 97.44 93 ILE A O 1
ATOM 732 N N . GLU A 1 94 ? 10.458 -6.732 -17.766 1.00 96.88 94 GLU A N 1
ATOM 733 C CA . GLU A 1 94 ? 10.417 -7.062 -16.340 1.00 96.88 94 GLU A CA 1
ATOM 734 C C . GLU A 1 94 ? 9.218 -6.424 -15.642 1.00 96.88 94 GLU A C 1
ATOM 736 O O . GLU A 1 94 ? 8.455 -7.126 -14.981 1.00 96.88 94 GLU A O 1
ATOM 741 N N . SER A 1 95 ? 8.973 -5.132 -15.881 1.00 94.19 95 SER A N 1
ATOM 742 C CA . SER A 1 95 ? 7.784 -4.429 -15.375 1.00 94.19 95 SER A CA 1
ATOM 743 C C . SER A 1 95 ? 6.473 -5.089 -15.820 1.00 94.19 95 SER A C 1
ATOM 745 O O . SER A 1 95 ? 5.584 -5.313 -14.997 1.00 94.19 95 SER A O 1
ATOM 747 N N . VAL A 1 96 ? 6.355 -5.486 -17.093 1.00 96.94 96 VAL A N 1
ATOM 748 C CA . VAL A 1 96 ? 5.169 -6.204 -17.596 1.00 96.94 96 VAL A CA 1
ATOM 749 C C . VAL A 1 96 ? 5.035 -7.591 -16.957 1.00 96.94 96 VAL A C 1
ATOM 751 O O . VAL A 1 96 ? 3.923 -8.005 -16.622 1.00 96.94 96 VAL A O 1
ATOM 754 N N . LYS A 1 97 ? 6.141 -8.322 -16.772 1.00 97.12 97 LYS A N 1
ATOM 755 C CA . LYS A 1 97 ? 6.141 -9.633 -16.104 1.00 97.12 97 LYS A CA 1
ATOM 756 C C . LYS A 1 97 ? 5.692 -9.517 -14.648 1.00 97.12 97 LYS A C 1
ATOM 758 O O . LYS A 1 97 ? 4.812 -10.273 -14.241 1.00 97.12 97 LYS A O 1
ATOM 763 N N . LEU A 1 98 ? 6.243 -8.558 -13.904 1.00 93.06 98 LEU A N 1
ATOM 764 C CA . LEU A 1 98 ? 5.912 -8.308 -12.502 1.00 93.06 98 LEU A CA 1
ATOM 765 C C . LEU A 1 98 ? 4.433 -7.934 -12.348 1.00 93.06 98 LEU A C 1
ATOM 767 O O . LEU A 1 98 ? 3.732 -8.531 -11.531 1.00 93.06 98 LEU A O 1
ATOM 771 N N . ALA A 1 99 ? 3.922 -7.040 -13.201 1.00 91.56 99 ALA A N 1
ATOM 772 C CA . ALA A 1 99 ? 2.506 -6.675 -13.212 1.00 91.56 99 ALA A CA 1
ATOM 773 C C . ALA A 1 99 ? 1.591 -7.882 -13.501 1.00 91.56 99 ALA A C 1
ATOM 775 O O . ALA A 1 99 ? 0.613 -8.105 -12.786 1.00 91.56 99 ALA A O 1
ATOM 776 N N . LYS A 1 100 ? 1.927 -8.712 -14.500 1.00 94.19 100 LYS A N 1
ATOM 777 C CA . LYS A 1 100 ? 1.162 -9.933 -14.818 1.00 94.19 100 LYS A CA 1
ATOM 778 C C . LYS A 1 100 ? 1.218 -10.974 -13.700 1.00 94.19 100 LYS A C 1
ATOM 780 O O . LYS A 1 100 ? 0.217 -11.640 -13.439 1.00 94.19 100 LYS A O 1
ATOM 785 N N . GLN A 1 101 ? 2.362 -11.132 -13.035 1.00 91.81 101 GLN A N 1
ATOM 786 C CA . GLN A 1 101 ? 2.500 -12.045 -11.901 1.00 91.81 101 GLN A CA 1
ATOM 787 C C . GLN A 1 101 ? 1.665 -11.572 -10.707 1.00 91.81 101 GLN A C 1
ATOM 789 O O . GLN A 1 101 ? 0.963 -12.390 -10.112 1.00 91.81 101 GLN A O 1
ATOM 794 N N . LYS A 1 102 ? 1.674 -10.263 -10.417 1.00 88.69 102 LYS A N 1
ATOM 795 C CA . LYS A 1 102 ? 0.832 -9.649 -9.384 1.00 88.69 102 LYS A CA 1
ATOM 796 C C . LYS A 1 102 ? -0.653 -9.895 -9.669 1.00 88.69 102 LYS A C 1
ATOM 798 O O . LYS A 1 102 ? -1.334 -10.455 -8.817 1.00 88.69 102 LYS A O 1
ATOM 803 N N . GLN A 1 103 ? -1.116 -9.623 -10.892 1.00 87.56 103 GLN A N 1
ATOM 804 C CA . GLN A 1 103 ? -2.503 -9.887 -11.304 1.00 87.56 103 GLN A CA 1
ATOM 805 C C . GLN A 1 103 ? -2.884 -11.369 -11.203 1.00 87.56 103 GLN A C 1
ATOM 807 O O . GLN A 1 103 ? -3.968 -11.698 -10.731 1.00 87.56 103 GLN A O 1
ATOM 812 N N . LYS A 1 104 ? -2.001 -12.289 -11.612 1.00 90.94 104 LYS A N 1
ATOM 813 C CA . LYS A 1 104 ? -2.255 -13.734 -11.507 1.00 90.94 104 LYS A CA 1
ATOM 814 C C . LYS A 1 104 ? -2.356 -14.189 -10.050 1.00 90.94 104 LYS A C 1
ATOM 816 O O . LYS A 1 104 ? -3.204 -15.020 -9.739 1.00 90.94 104 LYS A O 1
ATOM 821 N N . ALA A 1 105 ? -1.492 -13.682 -9.172 1.00 84.12 105 ALA A N 1
ATOM 822 C CA . ALA A 1 105 ? -1.539 -13.987 -7.744 1.00 84.12 105 ALA A CA 1
ATOM 823 C C . ALA A 1 105 ? -2.809 -13.420 -7.095 1.00 84.12 105 ALA A C 1
ATOM 825 O O . ALA A 1 105 ? -3.480 -14.118 -6.344 1.00 84.12 105 ALA A O 1
ATOM 826 N N . GLU A 1 106 ? -3.177 -12.189 -7.441 1.00 82.62 106 GLU A N 1
ATOM 827 C CA . GLU A 1 106 ? -4.382 -11.524 -6.953 1.00 82.62 106 GLU A CA 1
ATOM 828 C C . GLU A 1 106 ? -5.666 -12.210 -7.442 1.00 82.62 106 GLU A C 1
ATOM 830 O O . GLU A 1 106 ? -6.573 -12.434 -6.650 1.00 82.62 106 GLU A O 1
ATOM 835 N N . ALA A 1 107 ? -5.732 -12.626 -8.710 1.00 85.00 107 ALA A N 1
ATOM 836 C CA . ALA A 1 107 ? -6.868 -13.372 -9.252 1.00 85.00 107 ALA A CA 1
ATOM 837 C C . ALA A 1 107 ? -7.018 -14.753 -8.600 1.00 85.00 107 ALA A C 1
ATOM 839 O O . ALA A 1 107 ? -8.132 -15.165 -8.292 1.00 85.00 107 ALA A O 1
ATOM 840 N N . LYS A 1 108 ? -5.902 -15.453 -8.346 1.00 84.69 108 LYS A N 1
ATOM 841 C CA . LYS A 1 108 ? -5.917 -16.725 -7.610 1.00 84.69 108 LYS A CA 1
ATOM 842 C C . LYS A 1 108 ? -6.463 -16.543 -6.198 1.00 84.69 108 LYS A C 1
ATOM 844 O O . LYS A 1 108 ? -7.352 -17.288 -5.820 1.00 84.69 108 LYS A O 1
ATOM 849 N N . ARG A 1 109 ? -5.979 -15.529 -5.475 1.00 77.06 109 ARG A N 1
ATOM 850 C CA . ARG A 1 109 ? -6.456 -15.173 -4.129 1.00 77.06 109 ARG A CA 1
ATOM 851 C C . ARG A 1 109 ? -7.939 -14.831 -4.125 1.00 77.06 109 ARG A C 1
ATOM 853 O O . ARG A 1 109 ? -8.694 -15.439 -3.391 1.00 77.06 109 ARG A O 1
ATOM 860 N N . LYS A 1 110 ? -8.380 -13.956 -5.034 1.00 78.94 110 LYS A N 1
ATOM 861 C CA . LYS A 1 110 ? -9.797 -13.590 -5.200 1.00 78.94 110 LYS A CA 1
ATOM 862 C C . LYS A 1 110 ? -10.699 -14.786 -5.536 1.00 78.94 110 LYS A C 1
ATOM 864 O O . LYS A 1 110 ? -11.875 -14.757 -5.194 1.00 78.94 110 LYS A O 1
ATOM 869 N N . ALA A 1 111 ? -10.171 -15.806 -6.218 1.00 76.75 111 ALA A N 1
ATOM 870 C CA . ALA A 1 111 ? -10.916 -17.007 -6.599 1.00 76.75 111 ALA A CA 1
ATOM 871 C C . ALA A 1 111 ? -10.965 -18.082 -5.500 1.00 76.75 111 ALA A C 1
ATOM 873 O O . ALA A 1 111 ? -11.885 -18.895 -5.496 1.00 76.75 111 ALA A O 1
ATOM 874 N N . THR A 1 112 ? -10.010 -18.102 -4.570 1.00 76.75 112 THR A N 1
ATOM 875 C CA . THR A 1 112 ? -10.094 -18.904 -3.344 1.00 76.75 112 THR A CA 1
ATOM 876 C C . THR A 1 112 ? -10.718 -18.055 -2.239 1.00 76.75 112 THR A C 1
ATOM 878 O O . THR A 1 112 ? -10.011 -17.217 -1.687 1.00 76.75 112 THR A O 1
ATOM 881 N N . PRO A 1 113 ? -12.004 -18.235 -1.876 1.00 67.75 113 PRO A N 1
ATOM 882 C CA . PRO A 1 113 ? -12.597 -17.529 -0.746 1.00 67.75 113 PRO A CA 1
ATOM 883 C C . PRO A 1 113 ? -11.997 -18.072 0.556 1.00 67.75 113 PRO A C 1
ATOM 885 O O . PRO A 1 113 ? -12.561 -18.930 1.229 1.00 67.75 113 PRO A O 1
ATOM 888 N N . VAL A 1 114 ? -10.805 -17.589 0.884 1.00 67.38 114 VAL A N 1
ATOM 889 C CA . VAL A 1 114 ? -10.150 -17.811 2.163 1.00 67.38 114 VAL A CA 1
ATOM 890 C C . VAL A 1 114 ? -10.603 -16.677 3.067 1.00 67.38 114 VAL A C 1
ATOM 892 O O . VAL A 1 114 ? -10.240 -15.515 2.879 1.00 67.38 114 VAL A O 1
ATOM 895 N N . VAL A 1 115 ? -11.445 -17.013 4.042 1.00 65.81 115 VAL A N 1
ATOM 896 C CA . VAL A 1 115 ? -11.769 -16.122 5.158 1.00 65.81 115 VAL A CA 1
ATOM 897 C C . VAL A 1 115 ? -10.454 -15.852 5.897 1.00 65.81 115 VAL A C 1
ATOM 899 O O . VAL A 1 115 ? -9.994 -16.699 6.656 1.00 65.81 115 VAL A O 1
ATOM 902 N N . GLY A 1 116 ? -9.811 -14.713 5.618 1.00 72.56 116 GLY A N 1
ATOM 903 C CA . GLY A 1 116 ? -8.570 -14.304 6.288 1.00 72.56 116 GLY A CA 1
ATOM 904 C C . GLY A 1 116 ? -7.346 -14.038 5.405 1.00 72.56 116 GLY A C 1
ATOM 905 O O . GLY A 1 116 ? -6.232 -14.077 5.922 1.00 72.56 116 GLY A O 1
ATOM 906 N N . ASP A 1 117 ? -7.492 -13.750 4.107 1.00 71.88 117 ASP A N 1
ATOM 907 C CA . ASP A 1 117 ? -6.359 -13.250 3.312 1.00 71.88 117 ASP A CA 1
ATOM 908 C C . ASP A 1 117 ? -5.782 -11.961 3.944 1.00 71.88 117 ASP A C 1
ATOM 910 O O . ASP A 1 117 ? -6.418 -10.910 3.928 1.00 71.88 117 ASP A O 1
ATOM 914 N N . MET A 1 118 ? -4.562 -12.033 4.495 1.00 79.31 118 MET A N 1
ATOM 915 C CA . MET A 1 118 ? -3.859 -10.912 5.162 1.00 79.31 118 MET A CA 1
ATOM 916 C C . MET A 1 118 ? -3.171 -9.950 4.180 1.00 79.31 118 MET A C 1
ATOM 918 O O . MET A 1 118 ? -2.733 -8.856 4.538 1.00 79.31 118 MET A O 1
ATOM 922 N N . GLN A 1 119 ? -3.089 -10.353 2.914 1.00 74.81 119 GLN A N 1
ATOM 923 C CA . GLN A 1 119 ? -2.455 -9.607 1.832 1.00 74.81 119 GLN A CA 1
ATOM 924 C C . GLN A 1 119 ? -3.025 -8.187 1.614 1.00 74.81 119 GLN A C 1
ATOM 926 O O . GLN A 1 119 ? -2.224 -7.271 1.423 1.00 74.81 119 GLN A O 1
ATOM 931 N N . PRO A 1 120 ? -4.355 -7.953 1.667 1.00 83.25 120 PRO A N 1
ATOM 932 C CA . PRO A 1 120 ? -4.936 -6.621 1.497 1.00 83.25 120 PRO A CA 1
ATOM 933 C C . PRO A 1 120 ? -4.473 -5.623 2.566 1.00 83.25 120 PRO A C 1
ATOM 935 O O . PRO A 1 120 ? -4.339 -4.440 2.270 1.00 83.25 120 PRO A O 1
ATOM 938 N N . LEU A 1 121 ? -4.188 -6.089 3.791 1.00 79.56 121 LEU A N 1
ATOM 939 C CA . LEU A 1 121 ? -3.683 -5.242 4.878 1.00 79.56 121 LEU A CA 1
ATOM 940 C C . LEU A 1 121 ? -2.230 -4.822 4.633 1.00 79.56 121 LEU A C 1
ATOM 942 O O . LEU A 1 121 ? -1.875 -3.671 4.863 1.00 79.56 121 LEU A O 1
ATOM 946 N N . MET A 1 122 ? -1.405 -5.740 4.124 1.00 74.31 122 MET A N 1
ATOM 947 C CA . MET A 1 122 ? -0.009 -5.455 3.781 1.00 74.31 122 MET A CA 1
ATOM 948 C C . MET A 1 122 ? 0.113 -4.529 2.567 1.00 74.31 122 MET A C 1
ATOM 950 O O . MET A 1 122 ? 0.981 -3.667 2.544 1.00 74.31 122 MET A O 1
ATOM 954 N N . GLU A 1 123 ? -0.758 -4.688 1.569 1.00 76.75 123 GLU A N 1
ATOM 955 C CA . GLU A 1 123 ? -0.773 -3.854 0.359 1.00 76.75 123 GLU A CA 1
ATOM 956 C C . GLU A 1 123 ? -1.354 -2.449 0.600 1.00 76.75 123 GLU A C 1
ATOM 958 O O . GLU A 1 123 ? -1.019 -1.505 -0.114 1.00 76.75 123 GLU A O 1
ATOM 963 N N . ALA A 1 124 ? -2.212 -2.287 1.612 1.00 75.81 124 ALA A N 1
ATOM 964 C CA . ALA A 1 124 ? -2.742 -0.984 2.010 1.00 75.81 124 ALA A CA 1
ATOM 965 C C . ALA A 1 124 ? -1.723 -0.114 2.772 1.00 75.81 124 ALA A C 1
ATOM 967 O O . ALA A 1 124 ? -1.950 1.088 2.937 1.00 75.81 124 ALA A O 1
ATOM 968 N N . LEU A 1 125 ? -0.614 -0.699 3.235 1.00 80.25 125 LEU A N 1
ATOM 969 C CA . LEU A 1 125 ? 0.463 0.021 3.907 1.00 80.25 125 LEU A CA 1
ATOM 970 C C . LEU A 1 125 ? 1.450 0.598 2.872 1.00 80.25 125 LEU A C 1
ATOM 972 O O . LEU A 1 125 ? 1.736 -0.063 1.875 1.00 80.25 125 LEU A O 1
ATOM 976 N N . PRO A 1 126 ? 1.985 1.817 3.080 1.00 74.75 126 PRO A N 1
ATOM 977 C CA . PRO A 1 126 ? 3.027 2.373 2.219 1.00 74.75 126 PRO A CA 1
ATOM 978 C C . PRO A 1 126 ? 4.249 1.450 2.164 1.00 74.75 126 PRO A C 1
ATOM 980 O O . PRO A 1 126 ? 4.737 1.010 3.208 1.00 74.75 126 PRO A O 1
ATOM 983 N N . GLU A 1 127 ? 4.770 1.184 0.965 1.00 73.75 127 GLU A N 1
ATOM 984 C CA . GLU A 1 127 ? 6.040 0.471 0.830 1.00 73.75 127 GLU A CA 1
ATOM 985 C C . GLU A 1 127 ? 7.175 1.373 1.350 1.00 73.75 127 GLU A C 1
ATOM 987 O O . GLU A 1 127 ? 7.136 2.595 1.196 1.00 73.75 127 GLU A O 1
ATOM 992 N N . LEU A 1 128 ? 8.210 0.796 1.971 1.00 63.00 128 LEU A N 1
ATOM 993 C CA . LEU A 1 128 ? 9.319 1.557 2.580 1.00 63.00 128 LEU A CA 1
ATOM 994 C C . LEU A 1 128 ? 9.997 2.534 1.590 1.00 63.00 128 LEU A C 1
ATOM 996 O O . LEU A 1 128 ? 10.511 3.579 1.990 1.00 63.00 128 LEU A O 1
ATOM 1000 N N . CYS A 1 129 ? 9.934 2.234 0.291 1.00 58.91 129 CYS A N 1
ATOM 1001 C CA . CYS A 1 129 ? 10.393 3.066 -0.823 1.00 58.91 129 CYS A CA 1
ATOM 1002 C C . CYS A 1 129 ? 9.671 4.428 -0.880 1.00 58.91 129 CYS A C 1
ATOM 1004 O O . CYS A 1 129 ? 10.315 5.470 -1.024 1.00 58.91 129 CYS A O 1
ATOM 1006 N N . ASP A 1 130 ? 8.347 4.421 -0.702 1.00 63.34 130 ASP A N 1
ATOM 1007 C CA . ASP A 1 130 ? 7.478 5.602 -0.782 1.00 63.34 130 ASP A CA 1
ATOM 1008 C C . ASP A 1 130 ? 7.697 6.559 0.400 1.00 63.34 130 ASP A C 1
ATOM 1010 O O . ASP A 1 130 ? 7.396 7.749 0.314 1.00 63.34 130 ASP A O 1
ATOM 1014 N N . LEU A 1 131 ? 8.246 6.048 1.507 1.00 58.31 131 LEU A N 1
ATOM 1015 C CA . LEU A 1 131 ? 8.585 6.835 2.694 1.00 58.31 131 LEU A CA 1
ATOM 1016 C C . LEU A 1 131 ? 9.949 7.532 2.566 1.00 58.31 131 LEU A C 1
ATOM 1018 O O . LEU A 1 131 ? 10.138 8.608 3.128 1.00 58.31 131 LEU A O 1
ATOM 1022 N N . THR A 1 132 ? 10.890 6.952 1.811 1.00 55.28 132 THR A N 1
ATOM 1023 C CA . THR A 1 132 ? 12.227 7.543 1.586 1.00 55.28 132 THR A CA 1
ATOM 1024 C C . THR A 1 132 ? 12.247 8.606 0.484 1.00 55.28 132 THR A C 1
ATOM 1026 O O . THR A 1 132 ? 13.029 9.552 0.560 1.00 55.28 132 THR A O 1
ATOM 1029 N N . THR A 1 133 ? 11.358 8.514 -0.513 1.00 46.16 133 THR A N 1
ATOM 1030 C CA . THR A 1 133 ? 11.219 9.527 -1.572 1.00 46.16 133 THR A CA 1
ATOM 1031 C C . THR A 1 133 ? 10.040 10.448 -1.258 1.00 46.16 133 THR A C 1
ATOM 1033 O O . THR A 1 133 ? 8.930 10.212 -1.710 1.00 46.16 133 THR A O 1
ATOM 1036 N N . GLY A 1 134 ? 10.294 11.482 -0.449 1.00 49.62 134 GLY A N 1
ATOM 1037 C CA . GLY A 1 134 ? 9.458 12.669 -0.206 1.00 49.62 134 GLY A CA 1
ATOM 1038 C C . GLY A 1 134 ? 7.980 12.599 -0.614 1.00 49.62 134 GLY A C 1
ATOM 1039 O O . GLY A 1 134 ? 7.628 12.804 -1.776 1.00 49.62 134 GLY A O 1
ATOM 1040 N N . GLY A 1 135 ? 7.107 12.413 0.379 1.00 54.75 135 GLY A N 1
ATOM 1041 C CA . GLY A 1 135 ? 5.665 12.327 0.201 1.00 54.75 135 GLY A CA 1
ATOM 1042 C C . GLY A 1 135 ? 5.074 13.495 -0.584 1.00 54.75 135 GLY A C 1
ATOM 1043 O O . GLY A 1 135 ? 5.027 14.619 -0.095 1.00 54.75 135 GLY A O 1
ATOM 1044 N N . ARG A 1 136 ? 4.539 13.210 -1.774 1.00 58.50 136 ARG A N 1
ATOM 1045 C CA . ARG A 1 136 ? 3.498 14.022 -2.411 1.00 58.50 136 ARG A CA 1
ATOM 1046 C C . ARG A 1 136 ? 2.584 13.153 -3.267 1.00 58.50 136 ARG A C 1
ATOM 1048 O O . ARG A 1 136 ? 3.010 12.567 -4.253 1.00 58.50 136 ARG A O 1
ATOM 1055 N N . GLY A 1 137 ? 1.294 13.181 -2.931 1.00 59.72 137 GLY A N 1
ATOM 1056 C CA . GLY A 1 137 ? 0.227 12.930 -3.898 1.00 59.72 137 GLY A CA 1
ATOM 1057 C C . GLY A 1 137 ? -0.582 11.653 -3.702 1.00 59.72 137 GLY A C 1
ATOM 1058 O O . GLY A 1 137 ? -0.594 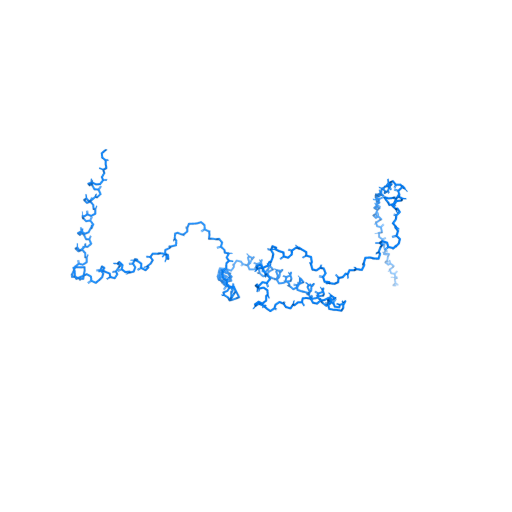10.793 -4.576 1.00 59.72 137 GLY A O 1
ATOM 1059 N N . ARG A 1 138 ? -1.393 11.586 -2.642 1.00 56.22 138 ARG A N 1
ATOM 1060 C CA . ARG A 1 138 ? -2.678 10.871 -2.706 1.00 56.22 138 ARG A CA 1
ATOM 1061 C C . ARG A 1 138 ? -3.778 11.774 -2.155 1.00 56.22 138 ARG A C 1
ATOM 1063 O O . ARG A 1 138 ? -3.682 12.268 -1.038 1.00 56.22 138 ARG A O 1
ATOM 1070 N N . LYS A 1 139 ? -4.793 12.041 -2.986 1.00 61.94 139 LYS A N 1
ATOM 1071 C CA . LYS A 1 139 ? -6.000 12.782 -2.593 1.00 61.94 139 LYS A CA 1
ATOM 1072 C C . LYS A 1 139 ? -6.763 11.959 -1.544 1.00 61.94 139 LYS A C 1
ATOM 1074 O O . LYS A 1 139 ? -6.956 10.765 -1.780 1.00 61.94 139 LYS A O 1
ATOM 1079 N N . PRO A 1 140 ? -7.221 12.558 -0.434 1.00 53.78 140 PRO A N 1
ATOM 1080 C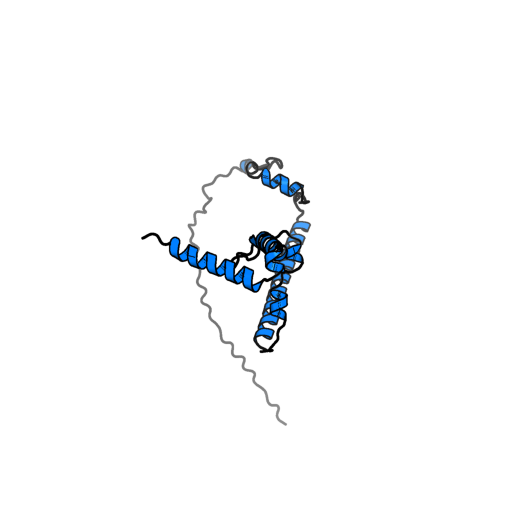 CA . PRO A 1 140 ? -8.008 11.836 0.556 1.00 53.78 140 PRO A CA 1
ATOM 1081 C C . PRO A 1 140 ? -9.414 11.520 0.011 1.00 53.78 140 PRO A C 1
ATOM 1083 O O . PRO A 1 140 ? -10.025 12.379 -0.638 1.00 53.78 140 PRO A O 1
ATOM 1086 N N . PRO A 1 141 ? -9.959 10.313 0.258 1.00 53.59 141 PRO A N 1
ATOM 1087 C CA . PRO A 1 141 ? -11.376 10.055 0.065 1.00 53.59 141 PRO A CA 1
ATOM 1088 C C . PRO A 1 141 ? -12.217 10.922 1.016 1.00 53.59 141 PRO A C 1
ATOM 1090 O O . PRO A 1 141 ? -11.784 11.369 2.077 1.00 53.59 141 PRO A O 1
ATOM 1093 N N . LYS A 1 142 ? -13.434 11.202 0.560 1.00 57.09 142 LYS A N 1
ATOM 1094 C CA . LYS 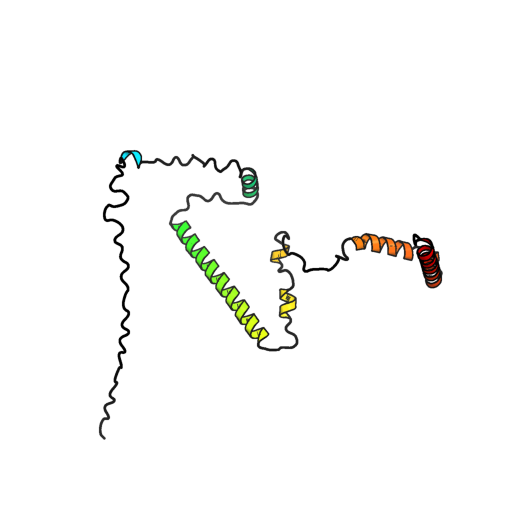A 1 142 ? -14.384 12.182 1.086 1.00 57.09 142 LYS A CA 1
ATOM 1095 C C . LYS A 1 142 ? -14.736 11.913 2.563 1.00 57.09 142 LYS A C 1
ATOM 1097 O O . LYS A 1 142 ? -15.234 10.843 2.885 1.00 57.09 142 LYS A O 1
ATOM 1102 N N . ARG A 1 143 ? -14.564 12.955 3.390 1.00 52.31 143 ARG A N 1
ATOM 1103 C CA . ARG A 1 143 ? -15.059 13.146 4.772 1.00 52.31 143 ARG A CA 1
ATOM 1104 C C . ARG A 1 143 ? -14.553 12.146 5.819 1.00 52.31 143 ARG A C 1
ATOM 1106 O O . ARG A 1 143 ? -15.320 11.384 6.392 1.00 52.31 143 ARG A O 1
ATOM 1113 N N . TYR A 1 144 ? -13.286 12.291 6.180 1.00 54.69 144 TYR A N 1
ATOM 1114 C CA . TYR A 1 144 ? -12.899 12.215 7.585 1.00 54.69 144 TYR A CA 1
ATOM 1115 C C . TYR A 1 144 ? -12.385 13.608 7.943 1.00 54.69 144 TYR A C 1
ATOM 1117 O O . TYR A 1 144 ? -11.411 14.068 7.348 1.00 54.69 144 TYR A O 1
ATOM 1125 N N . VAL A 1 145 ? -13.093 14.328 8.817 1.00 55.62 145 VAL A N 1
ATOM 1126 C CA . VAL A 1 145 ? -12.514 15.516 9.460 1.00 55.62 145 VAL A CA 1
ATOM 1127 C C . VAL A 1 145 ? -11.224 15.039 10.128 1.00 55.62 145 VAL A C 1
ATOM 1129 O O . VAL A 1 145 ? -11.295 14.090 10.914 1.00 55.62 145 VAL A O 1
ATOM 1132 N N . PRO A 1 146 ? -10.045 15.584 9.786 1.00 54.00 146 PRO A N 1
ATOM 1133 C CA . PRO A 1 146 ? -8.814 15.154 10.416 1.00 54.00 146 PRO A CA 1
ATOM 1134 C C . PRO A 1 146 ? -8.913 15.530 11.891 1.00 54.00 146 PRO A C 1
ATOM 1136 O O . PRO A 1 146 ? -8.709 16.675 12.269 1.00 54.00 146 PRO A O 1
ATOM 1139 N N . PHE A 1 147 ? -9.189 14.549 12.747 1.00 58.34 147 PHE A N 1
ATOM 1140 C CA . PHE A 1 147 ? -9.079 14.662 14.204 1.00 58.34 147 PHE A CA 1
ATOM 1141 C C . PHE A 1 147 ? -7.627 14.930 14.646 1.00 58.34 147 PHE A C 1
ATOM 1143 O O . PHE A 1 147 ? -7.287 14.681 15.784 1.00 58.34 147 PHE A O 1
ATOM 1150 N N . ARG A 1 148 ? -6.726 15.344 13.749 1.00 60.06 148 ARG A N 1
ATOM 1151 C CA . ARG A 1 148 ? -5.296 15.522 14.007 1.00 60.06 148 ARG A CA 1
ATOM 1152 C C . ARG A 1 148 ? -4.902 16.982 14.197 1.00 60.06 148 ARG A C 1
ATOM 1154 O O . ARG A 1 148 ? -3.938 17.222 14.909 1.00 60.06 148 ARG A O 1
ATOM 1161 N N . ASP A 1 149 ? -5.670 17.929 13.662 1.00 63.16 149 ASP A N 1
ATOM 1162 C CA . ASP A 1 149 ? -5.258 19.341 13.621 1.00 63.16 149 ASP A CA 1
ATOM 1163 C C . ASP A 1 149 ? -5.649 20.136 14.885 1.00 63.16 149 ASP A C 1
ATOM 1165 O O . ASP A 1 149 ? -5.365 21.322 14.971 1.00 63.16 149 ASP A O 1
ATOM 1169 N N . GLY A 1 150 ? -6.270 19.490 15.881 1.00 67.31 150 GLY A N 1
ATOM 1170 C CA . GLY A 1 150 ? -6.651 20.110 17.161 1.00 67.31 150 GLY A CA 1
ATOM 1171 C C . GLY A 1 150 ? -6.407 19.223 18.383 1.00 67.31 150 GLY A C 1
ATOM 1172 O O . GLY A 1 150 ? -6.913 19.511 19.463 1.00 67.31 150 GLY A O 1
ATOM 1173 N N . LEU A 1 151 ? -5.658 18.121 18.234 1.00 83.62 151 LEU A N 1
ATOM 1174 C CA . LEU A 1 151 ? -5.392 17.216 19.359 1.00 83.62 151 LEU A CA 1
ATOM 1175 C C . LEU A 1 151 ? -4.604 17.894 20.457 1.00 83.62 151 LEU A C 1
ATOM 1177 O O . LEU A 1 151 ? -4.866 17.640 21.620 1.00 83.62 151 LEU A O 1
ATOM 1181 N N . GLU A 1 152 ? -3.640 18.726 20.093 1.00 83.69 152 GLU A N 1
ATOM 1182 C CA . GLU A 1 152 ? -2.780 19.398 21.060 1.00 83.69 152 GLU A CA 1
ATOM 1183 C C . GLU A 1 152 ? -3.597 20.366 21.922 1.00 83.69 152 GLU A C 1
ATOM 1185 O O . GLU A 1 152 ? -3.466 20.348 23.142 1.00 83.69 152 GLU A O 1
ATOM 1190 N N . GLU A 1 153 ? -4.519 21.113 21.307 1.00 87.44 153 GLU A N 1
ATOM 1191 C CA . GLU A 1 153 ? -5.451 22.009 22.001 1.00 87.44 153 GLU A CA 1
ATOM 1192 C C . GLU A 1 153 ? -6.465 21.252 22.867 1.00 87.44 153 GLU A C 1
ATOM 1194 O O . GLU A 1 153 ? -6.777 21.672 23.979 1.00 87.44 153 GLU A O 1
ATOM 1199 N N . GLU A 1 154 ? -6.986 20.118 22.395 1.00 89.94 154 GLU A N 1
ATOM 1200 C CA . GLU A 1 154 ? -7.864 19.286 23.219 1.00 89.94 154 GLU A CA 1
ATOM 1201 C C . GLU A 1 154 ? -7.094 18.635 24.371 1.00 89.94 154 GLU A C 1
ATOM 1203 O O . GLU A 1 154 ? -7.579 18.598 25.499 1.00 89.94 154 GLU A O 1
ATOM 1208 N N . VAL A 1 155 ? -5.865 18.174 24.132 1.00 91.06 155 VAL A N 1
ATOM 1209 C CA . VAL A 1 155 ? -4.993 17.605 25.162 1.00 91.06 155 VAL A CA 1
ATOM 1210 C C . VAL A 1 155 ? -4.699 18.650 26.234 1.00 91.06 155 VAL A C 1
ATOM 1212 O O . VAL A 1 155 ? -4.842 18.322 27.412 1.00 91.06 155 VAL A O 1
ATOM 1215 N N . THR A 1 156 ? -4.354 19.894 25.886 1.00 91.50 156 THR A N 1
ATOM 1216 C CA . THR A 1 156 ? -4.146 20.956 26.887 1.00 91.50 156 THR A CA 1
ATOM 1217 C C . THR A 1 156 ? -5.432 21.256 27.655 1.00 91.50 156 THR A C 1
ATOM 1219 O O . THR A 1 156 ? -5.414 21.239 28.886 1.00 91.50 156 THR A O 1
ATOM 1222 N N . ARG A 1 157 ? -6.570 21.389 26.961 1.00 91.12 157 ARG A N 1
ATOM 1223 C CA . ARG A 1 157 ? -7.893 21.602 27.574 1.00 91.12 157 ARG A CA 1
ATOM 1224 C C . ARG A 1 157 ? -8.259 20.495 28.570 1.00 91.12 157 ARG A C 1
ATOM 1226 O O . ARG A 1 157 ? -8.743 20.774 29.667 1.00 91.12 157 ARG A O 1
ATOM 1233 N N . PHE A 1 158 ? -8.002 19.230 28.232 1.00 94.19 158 PHE A N 1
ATOM 1234 C CA . PHE A 1 158 ? -8.241 18.103 29.139 1.00 94.19 158 PHE A CA 1
ATOM 1235 C C . PHE A 1 158 ? -7.311 18.128 30.353 1.00 94.19 158 PHE A C 1
ATOM 1237 O O . PHE A 1 158 ? -7.764 17.887 31.476 1.00 94.19 158 PHE A O 1
ATOM 1244 N N . HIS A 1 159 ? -6.028 18.439 30.157 1.00 94.81 159 HIS A N 1
ATOM 1245 C CA . HIS A 1 159 ? -5.079 18.555 31.262 1.00 94.81 159 HIS A CA 1
ATOM 1246 C C . HIS A 1 159 ? -5.478 19.669 32.235 1.00 94.81 159 HIS A C 1
ATOM 1248 O O . HIS A 1 159 ? -5.388 19.470 33.446 1.00 94.81 159 HIS A O 1
ATOM 1254 N N . GLU A 1 160 ? -5.988 20.798 31.745 1.00 93.50 160 GLU A N 1
ATOM 1255 C CA . GLU A 1 160 ? -6.511 21.883 32.583 1.00 93.50 160 GLU A CA 1
ATOM 1256 C C . GLU A 1 160 ? -7.691 21.425 33.454 1.00 93.50 160 GLU A C 1
ATOM 1258 O O . GLU A 1 160 ? -7.698 21.659 34.665 1.00 93.50 160 GLU A O 1
ATOM 1263 N N . VAL A 1 161 ? -8.657 20.700 32.876 1.00 94.19 161 VAL A N 1
ATOM 1264 C CA . VAL A 1 161 ? -9.812 20.157 33.618 1.00 94.19 161 VAL A CA 1
ATOM 1265 C C . VAL A 1 161 ? -9.358 19.178 34.700 1.00 94.19 161 VAL A C 1
ATOM 1267 O O . VAL A 1 161 ? -9.805 19.261 35.844 1.00 94.19 161 VAL A O 1
ATOM 1270 N N . ILE A 1 162 ? -8.431 18.279 34.368 1.00 93.19 162 ILE A N 1
ATOM 1271 C CA . ILE A 1 162 ? -7.907 17.277 35.303 1.00 93.19 162 ILE A CA 1
ATOM 1272 C C . ILE A 1 162 ? -7.025 17.922 36.385 1.00 93.19 162 ILE A C 1
ATOM 1274 O O . ILE A 1 162 ? -6.916 17.384 37.488 1.00 93.19 162 ILE A O 1
ATOM 1278 N N . THR A 1 163 ? -6.405 19.070 36.114 1.00 95.75 163 THR A N 1
ATOM 1279 C CA . THR A 1 163 ? -5.584 19.807 37.090 1.00 95.75 163 THR A CA 1
ATOM 1280 C C . THR A 1 163 ? -6.440 20.640 38.048 1.00 95.75 163 THR A C 1
ATOM 1282 O O . THR A 1 163 ? -6.000 20.957 39.152 1.00 95.75 163 THR A O 1
ATOM 1285 N N . ASN A 1 164 ? -7.687 20.955 37.684 1.00 93.56 164 ASN A N 1
ATOM 1286 C CA . ASN A 1 164 ? -8.571 21.770 38.508 1.00 93.56 164 ASN A CA 1
ATOM 1287 C C . ASN A 1 164 ? -8.936 21.068 39.841 1.00 93.56 164 ASN A C 1
ATOM 1289 O O . ASN A 1 164 ? -9.564 20.001 39.827 1.00 93.56 164 ASN A O 1
ATOM 1293 N N . PRO A 1 165 ? -8.643 21.680 41.008 1.00 94.56 165 PRO A N 1
ATOM 1294 C CA . PRO A 1 165 ? -8.945 21.098 42.317 1.00 94.56 165 PRO A CA 1
ATOM 1295 C C . PRO A 1 165 ? -10.432 20.804 42.541 1.00 94.56 165 PRO A C 1
ATOM 1297 O O . PRO A 1 165 ? -10.771 19.821 43.195 1.00 94.56 165 PRO A O 1
ATOM 1300 N N . ARG A 1 166 ? -11.337 21.617 41.976 1.00 92.00 166 ARG A N 1
ATOM 1301 C CA . ARG A 1 166 ? -12.790 21.405 42.105 1.00 92.00 166 ARG A CA 1
ATOM 1302 C C . ARG A 1 166 ? -13.248 20.150 41.370 1.00 92.00 166 ARG A C 1
ATOM 1304 O O . ARG A 1 166 ? -14.052 19.391 41.903 1.00 92.00 166 ARG A O 1
ATOM 1311 N N . TYR A 1 167 ? -12.695 19.913 40.181 1.00 94.00 167 TYR A N 1
ATOM 1312 C CA . TYR A 1 167 ? -12.970 18.709 39.400 1.00 94.00 167 TYR A CA 1
ATOM 1313 C C . TYR A 1 167 ? -12.387 17.460 40.076 1.00 94.00 167 TYR A C 1
ATOM 1315 O O . TYR A 1 167 ? -13.041 16.423 40.128 1.00 94.00 167 TYR A O 1
ATOM 1323 N N . ARG A 1 168 ? -11.188 17.573 40.667 1.00 94.50 168 ARG A N 1
ATOM 1324 C CA . ARG A 1 168 ? -10.558 16.499 41.455 1.00 94.50 168 ARG A CA 1
ATOM 1325 C C . ARG A 1 168 ? -11.338 16.144 42.721 1.00 94.50 168 ARG A C 1
ATOM 1327 O O . ARG A 1 168 ? -11.423 14.968 43.053 1.00 94.50 168 ARG A O 1
ATOM 1334 N N . ALA A 1 169 ? -11.883 17.139 43.420 1.00 95.25 169 ALA A N 1
ATOM 1335 C CA . ALA A 1 169 ? -12.635 16.931 44.655 1.00 95.25 169 ALA A CA 1
ATOM 1336 C C . ALA A 1 169 ? -14.010 16.291 44.405 1.00 95.25 169 ALA A C 1
ATOM 1338 O O . ALA A 1 169 ? -14.409 15.397 45.148 1.00 95.25 169 ALA A O 1
ATOM 1339 N N . ASN A 1 170 ? -14.738 16.734 43.372 1.00 95.44 170 ASN A N 1
ATOM 1340 C CA . ASN A 1 170 ? -16.018 16.137 42.992 1.00 95.44 170 ASN A CA 1
ATOM 1341 C C . ASN A 1 170 ? -16.317 16.332 41.488 1.00 95.44 170 ASN A C 1
ATOM 1343 O O . ASN A 1 170 ? -16.883 17.361 41.097 1.00 95.44 170 ASN A O 1
ATOM 1347 N N . PRO A 1 171 ? -15.981 15.348 40.631 1.00 95.88 171 PRO A N 1
ATOM 1348 C CA . PRO A 1 171 ? -16.102 15.497 39.182 1.00 95.88 171 PRO A CA 1
ATOM 1349 C C . PRO A 1 171 ? -17.562 15.544 38.720 1.00 95.88 171 PRO A C 1
ATOM 1351 O O . PRO A 1 171 ? -17.899 16.321 37.830 1.00 95.88 171 PRO A O 1
ATOM 1354 N N . LEU A 1 172 ? -18.449 14.761 39.345 1.00 95.88 172 LEU A N 1
ATOM 1355 C CA . LEU A 1 172 ? -19.863 14.704 38.964 1.00 95.88 172 LEU A CA 1
ATOM 1356 C C . LEU A 1 172 ? -20.561 16.042 39.214 1.00 95.88 172 LEU A C 1
ATOM 1358 O O . LEU A 1 172 ? -21.292 16.522 38.348 1.00 95.88 172 LEU A O 1
ATOM 1362 N N . MET A 1 173 ? -20.282 16.682 40.354 1.00 94.81 173 MET A N 1
ATOM 1363 C CA . MET A 1 173 ? -20.826 18.007 40.651 1.00 94.81 173 MET A CA 1
ATOM 1364 C C . MET A 1 173 ? -20.310 19.064 39.673 1.00 94.81 173 MET A C 1
ATOM 1366 O O . MET A 1 173 ? -21.119 19.808 39.122 1.00 94.81 173 MET A O 1
ATOM 1370 N N . ALA A 1 174 ? -19.003 19.085 39.388 1.00 94.69 174 ALA A N 1
ATOM 1371 C CA . ALA A 1 174 ? -18.408 20.029 38.439 1.00 94.69 174 ALA A CA 1
ATOM 1372 C C . ALA A 1 174 ? -19.000 19.894 37.021 1.00 94.69 174 ALA A C 1
ATOM 1374 O O . ALA A 1 174 ? -19.292 20.898 36.369 1.00 94.69 174 ALA A O 1
ATOM 1375 N N . ILE A 1 175 ? -19.233 18.659 36.560 1.00 94.94 175 ILE A N 1
ATOM 1376 C CA . ILE A 1 175 ? -19.885 18.393 35.270 1.00 94.94 175 ILE A CA 1
ATOM 1377 C C . ILE A 1 175 ? -21.351 18.840 35.311 1.00 94.94 175 ILE A C 1
ATOM 1379 O O . ILE A 1 175 ? -21.801 19.522 34.393 1.00 94.94 175 ILE A O 1
ATOM 1383 N N . SER A 1 176 ? -22.091 18.506 36.373 1.00 95.00 176 SER A N 1
ATOM 1384 C CA . SER A 1 176 ? -23.507 18.883 36.503 1.00 95.00 176 SER A CA 1
ATOM 1385 C C . SER A 1 176 ? -23.715 20.404 36.510 1.00 95.00 176 SER A C 1
ATOM 1387 O O . SER A 1 176 ? -24.602 20.911 35.825 1.00 95.00 176 SER A O 1
ATOM 1389 N N . GLU A 1 177 ? -22.842 21.149 37.196 1.00 94.81 177 GLU A N 1
ATOM 1390 C CA . GLU A 1 177 ? -22.846 22.610 37.218 1.00 94.81 177 GLU A CA 1
ATOM 1391 C C . GLU A 1 177 ? -22.572 23.184 35.819 1.00 94.81 177 GLU A C 1
ATOM 1393 O O . GLU A 1 177 ? -23.312 24.053 35.355 1.00 94.81 177 GLU A O 1
ATOM 1398 N N . HIS A 1 178 ? -21.556 22.672 35.114 1.00 93.81 178 HIS A N 1
ATOM 1399 C CA . HIS A 1 178 ? -21.236 23.095 33.745 1.00 93.81 178 HIS A CA 1
ATOM 1400 C C . HIS A 1 178 ? -22.399 22.868 32.776 1.00 93.81 178 HIS A C 1
ATOM 1402 O O . HIS A 1 178 ? -22.761 23.768 32.017 1.00 93.81 178 HIS A O 1
ATOM 1408 N N . LEU A 1 179 ? -23.024 21.690 32.836 1.00 95.38 179 LEU A N 1
ATOM 1409 C CA . LEU A 1 179 ? -24.197 21.368 32.023 1.00 95.38 179 LEU A CA 1
ATOM 1410 C C . LEU A 1 179 ? -25.369 22.303 32.342 1.00 95.38 179 LEU A C 1
ATOM 1412 O O . LEU A 1 179 ? -25.988 22.835 31.425 1.00 95.38 179 LEU A O 1
ATOM 1416 N N . SER A 1 180 ? -25.629 22.571 33.626 1.00 94.75 180 SER A N 1
ATOM 1417 C CA . SER A 1 180 ? -26.701 23.484 34.042 1.00 94.75 180 SER A CA 1
ATOM 1418 C C . SER A 1 180 ? -26.490 24.918 33.539 1.00 94.75 180 SER A C 1
ATOM 1420 O O . SER A 1 180 ? -27.445 25.565 33.112 1.00 94.75 180 SER A O 1
ATOM 1422 N N . LYS A 1 181 ? -25.240 25.404 33.523 1.00 94.00 181 LYS A N 1
ATOM 1423 C CA . LYS A 1 181 ? -24.882 26.721 32.974 1.00 94.00 181 LYS A CA 1
ATOM 1424 C C . LYS A 1 181 ? -25.078 26.774 31.463 1.00 94.00 181 LYS A C 1
ATOM 1426 O O . LYS A 1 181 ? -25.650 27.740 30.970 1.00 94.00 181 LYS A O 1
ATOM 1431 N N . ARG A 1 182 ? -24.641 25.738 30.740 1.00 93.69 182 ARG A N 1
ATOM 1432 C CA . ARG A 1 182 ? -24.799 25.658 29.280 1.00 93.69 182 ARG A CA 1
ATOM 1433 C C . ARG A 1 182 ? -26.272 25.647 28.869 1.00 93.69 182 ARG A C 1
ATOM 1435 O O . ARG A 1 182 ? -26.639 26.379 27.961 1.00 93.69 182 ARG A O 1
ATOM 1442 N N . LEU A 1 183 ? -27.110 24.888 29.576 1.00 90.69 183 LEU A N 1
ATOM 1443 C CA . LEU A 1 183 ? -28.550 24.835 29.302 1.00 90.69 183 LEU A CA 1
ATOM 1444 C C . LEU A 1 183 ? -29.230 26.201 29.476 1.00 90.69 183 LEU A C 1
ATOM 1446 O O . LEU A 1 183 ? -30.038 26.585 28.641 1.00 90.69 183 LEU A O 1
ATOM 1450 N N . ARG A 1 184 ? -28.857 26.970 30.507 1.00 87.50 184 ARG A N 1
ATOM 1451 C CA . ARG A 1 184 ? -29.380 28.335 30.707 1.00 87.50 184 ARG A CA 1
ATOM 1452 C C . ARG A 1 184 ? -28.913 29.312 29.621 1.00 87.50 184 ARG A C 1
ATOM 1454 O O . ARG A 1 184 ? -29.691 30.142 29.169 1.00 87.50 184 ARG A O 1
ATOM 1461 N N . GLN A 1 185 ? -27.665 29.194 29.165 1.00 84.81 185 GLN A N 1
ATOM 1462 C CA . GLN A 1 185 ? -27.127 30.032 28.083 1.00 84.81 185 GLN A CA 1
ATOM 1463 C C . GLN A 1 185 ? -27.802 29.767 26.727 1.00 84.81 185 GLN A C 1
ATOM 1465 O O . GLN A 1 185 ? -27.980 30.695 25.941 1.00 84.81 185 GLN A O 1
ATOM 1470 N N . GLU A 1 186 ? -28.192 28.521 26.448 1.00 79.19 186 GLU A N 1
ATOM 1471 C CA . GLU A 1 186 ? -28.948 28.171 25.238 1.00 79.19 186 GLU A CA 1
ATOM 1472 C C . GLU A 1 186 ? -30.381 28.741 25.247 1.00 79.19 186 GLU A C 1
ATOM 1474 O O . GLU A 1 186 ? -30.923 29.038 24.180 1.00 79.19 186 GLU A O 1
ATOM 1479 N N . GLU A 1 187 ? -30.989 28.938 26.423 1.00 75.69 187 GLU A N 1
ATOM 1480 C CA . GLU A 1 187 ? -32.305 29.583 26.562 1.00 75.69 187 GLU A CA 1
ATOM 1481 C C . GLU A 1 187 ? -32.250 31.102 26.332 1.00 75.69 187 GLU A C 1
ATOM 1483 O O . GLU A 1 187 ? -33.146 31.652 25.694 1.00 75.69 187 GLU A O 1
ATOM 1488 N N . GLU A 1 188 ? -31.190 31.774 26.788 1.00 68.38 188 GLU A N 1
ATOM 1489 C CA . GLU A 1 188 ? -31.015 33.232 26.660 1.00 68.38 188 GLU A CA 1
ATOM 1490 C C . GLU A 1 188 ? -30.465 33.673 25.283 1.00 68.38 188 GLU A C 1
ATOM 1492 O O . GLU A 1 188 ? -30.581 34.838 24.911 1.00 68.38 188 GLU A O 1
ATOM 1497 N N . GLY A 1 189 ? -29.879 32.753 24.503 1.00 60.69 189 GLY A N 1
ATOM 1498 C CA . GLY A 1 189 ? -29.243 33.022 23.204 1.00 60.69 189 GLY A CA 1
ATOM 1499 C C . GLY A 1 189 ? -30.147 32.918 21.966 1.00 60.69 189 GLY A C 1
ATOM 1500 O O . GLY A 1 189 ? -29.642 32.997 20.844 1.00 60.69 189 GLY A O 1
ATOM 1501 N N . LYS A 1 190 ? -31.462 32.720 22.124 1.00 55.09 190 LYS A N 1
ATOM 1502 C CA . LYS A 1 190 ? -32.415 32.750 21.000 1.00 55.09 190 LYS A CA 1
ATOM 1503 C C . LYS A 1 190 ? -32.774 34.202 20.648 1.00 55.09 190 LYS A C 1
ATOM 1505 O O . LYS A 1 190 ? -33.401 34.861 21.475 1.00 55.09 190 LYS A O 1
ATOM 1510 N N . PRO A 1 191 ? -32.447 34.713 19.444 1.00 58.19 191 PRO A N 1
ATOM 1511 C CA . PRO A 1 191 ? -33.059 35.949 18.975 1.00 58.19 191 PRO A CA 1
ATOM 1512 C C . PRO A 1 191 ? -34.554 35.689 18.722 1.00 58.19 191 PRO A C 1
ATOM 1514 O O . PRO A 1 191 ? -34.904 34.677 18.107 1.00 58.19 191 PRO A O 1
ATOM 1517 N N . LEU A 1 192 ? -35.410 36.571 19.248 1.00 50.16 192 LEU A N 1
ATOM 1518 C CA . LEU A 1 192 ? -36.837 36.660 18.909 1.00 50.16 192 LEU A CA 1
ATOM 1519 C C . LEU A 1 192 ? -37.027 37.065 17.442 1.00 50.16 192 LEU A C 1
ATOM 1521 O O . LEU A 1 192 ? -36.243 37.921 16.969 1.00 50.16 192 LEU A O 1
#

Organism: Falco tinnunculus (NCBI:txid100819)

pLDDT: mean 71.26, std 18.7, range [35.22, 97.94]